Protein AF-T0SBR5-F1 (afdb_monomer_lite)

Structure (mmCIF, N/CA/C/O backbone):
data_AF-T0SBR5-F1
#
_entry.id   AF-T0SBR5-F1
#
loop_
_atom_site.group_PDB
_atom_site.id
_atom_site.type_symbol
_atom_site.label_atom_id
_atom_site.label_alt_id
_atom_site.label_comp_id
_atom_site.label_asym_id
_atom_site.label_entity_id
_atom_site.label_seq_id
_atom_site.pdbx_PDB_ins_code
_atom_site.Cartn_x
_atom_site.Cartn_y
_atom_site.Cartn_z
_atom_site.occupancy
_atom_site.B_iso_or_equiv
_atom_site.auth_seq_id
_atom_site.auth_comp_id
_atom_site.auth_asym_id
_atom_site.auth_atom_id
_atom_site.pdbx_PDB_model_num
ATOM 1 N N . MET A 1 1 ? -33.144 -32.180 -59.430 1.00 46.34 1 MET A N 1
ATOM 2 C CA . MET A 1 1 ? -32.555 -30.983 -58.787 1.00 46.34 1 MET A CA 1
ATOM 3 C C . MET A 1 1 ? -31.061 -30.953 -59.107 1.00 46.34 1 MET A C 1
ATOM 5 O O . MET A 1 1 ? -30.344 -31.822 -58.630 1.00 46.34 1 MET A O 1
ATOM 9 N N . ARG A 1 2 ? -30.595 -30.047 -59.981 1.00 45.50 2 ARG A N 1
ATOM 10 C CA . ARG A 1 2 ? -29.166 -29.909 -60.335 1.00 45.50 2 ARG A CA 1
ATOM 11 C C . ARG A 1 2 ? -28.488 -28.994 -59.314 1.00 45.50 2 ARG A C 1
ATOM 13 O O . ARG A 1 2 ? -28.862 -27.832 -59.207 1.00 45.50 2 ARG A O 1
ATOM 20 N N . ARG A 1 3 ? -27.523 -29.522 -58.558 1.00 55.12 3 ARG A N 1
ATOM 21 C CA . ARG A 1 3 ? -26.680 -28.734 -57.649 1.00 55.12 3 ARG A CA 1
ATOM 22 C C . ARG A 1 3 ? -25.538 -28.117 -58.454 1.00 55.12 3 ARG A C 1
ATOM 24 O O . ARG A 1 3 ? -24.715 -28.842 -59.002 1.00 55.12 3 ARG A O 1
ATOM 31 N N . VAL A 1 4 ? -25.528 -26.792 -58.543 1.00 57.16 4 VAL A N 1
ATOM 32 C CA . VAL A 1 4 ? -24.412 -26.010 -59.085 1.00 57.16 4 VAL A CA 1
ATOM 33 C C . VAL A 1 4 ? -23.384 -25.876 -57.964 1.00 57.16 4 VAL A C 1
ATOM 35 O O . VAL A 1 4 ? -23.674 -25.264 -56.938 1.00 57.16 4 VAL A O 1
ATOM 38 N N . LEU A 1 5 ? -22.211 -26.490 -58.124 1.00 60.94 5 LEU A N 1
ATOM 39 C CA . LEU A 1 5 ? -21.071 -26.250 -57.242 1.00 60.94 5 LEU A CA 1
ATOM 40 C C . LEU A 1 5 ? -20.383 -24.956 -57.687 1.00 60.94 5 LEU A C 1
ATOM 42 O O . LEU A 1 5 ? -19.744 -24.917 -58.736 1.00 60.94 5 LEU A O 1
ATOM 46 N N . LEU A 1 6 ? -20.542 -23.898 -56.892 1.00 59.50 6 LEU A N 1
ATOM 47 C CA . LEU A 1 6 ? -19.737 -22.685 -56.998 1.00 59.50 6 LEU A CA 1
ATOM 48 C C . LEU A 1 6 ? -18.362 -22.974 -56.377 1.00 59.50 6 LEU A C 1
ATOM 50 O O . LEU A 1 6 ? -18.239 -23.081 -55.157 1.00 59.50 6 LEU A O 1
ATOM 54 N N . SER A 1 7 ? -17.336 -23.123 -57.211 1.00 63.97 7 SER A N 1
ATOM 55 C CA . SER A 1 7 ? -15.949 -23.215 -56.750 1.00 63.97 7 SER A CA 1
ATOM 56 C C . SER A 1 7 ? -15.452 -21.828 -56.344 1.00 63.97 7 SER A C 1
ATOM 58 O O . SER A 1 7 ? -15.245 -20.962 -57.192 1.00 63.97 7 SER A O 1
ATOM 60 N N . LEU A 1 8 ? -15.264 -21.618 -55.042 1.00 65.62 8 LEU A N 1
ATOM 61 C CA . LEU A 1 8 ? -14.577 -20.448 -54.500 1.00 65.62 8 LEU A CA 1
ATOM 62 C C . LEU A 1 8 ? -13.077 -20.566 -54.791 1.00 65.62 8 LEU A C 1
ATOM 64 O O . LEU A 1 8 ? -12.394 -21.429 -54.243 1.00 65.62 8 LEU A O 1
ATOM 68 N N . VAL A 1 9 ? -12.565 -19.688 -55.652 1.00 71.00 9 VAL A N 1
ATOM 69 C CA . VAL A 1 9 ? -11.125 -19.517 -55.866 1.00 71.00 9 VAL A CA 1
ATOM 70 C C . VAL A 1 9 ? -10.612 -18.562 -54.792 1.00 71.00 9 VAL A C 1
ATOM 72 O O . VAL A 1 9 ? -10.872 -17.361 -54.843 1.00 71.00 9 VAL A O 1
ATOM 75 N N . VAL A 1 10 ? -9.909 -19.095 -53.794 1.00 68.00 10 VAL A N 1
ATOM 76 C CA . VAL A 1 10 ? -9.221 -18.282 -52.786 1.00 68.00 10 VAL A CA 1
ATOM 77 C C . VAL A 1 10 ? -7.923 -17.770 -53.404 1.00 68.00 10 VAL A C 1
ATOM 79 O O . VAL A 1 10 ? -6.969 -18.524 -53.579 1.00 68.00 10 VAL A O 1
ATOM 82 N N . VAL A 1 11 ? -7.894 -16.488 -53.768 1.00 70.94 11 VAL A N 1
ATOM 83 C CA . VAL A 1 11 ? -6.675 -15.812 -54.227 1.00 70.94 11 VAL A CA 1
ATOM 84 C C . VAL A 1 11 ? -5.886 -15.380 -52.993 1.00 70.94 11 VAL A C 1
ATOM 86 O O . VAL A 1 11 ? -6.260 -14.429 -52.309 1.00 70.94 11 VAL A O 1
ATOM 89 N N . ALA A 1 12 ? -4.807 -16.097 -52.680 1.00 72.25 12 ALA A N 1
ATOM 90 C CA . ALA A 1 12 ? -3.877 -15.696 -51.632 1.00 72.25 12 ALA A CA 1
ATOM 91 C C . ALA A 1 12 ? -3.059 -14.485 -52.112 1.00 72.25 12 ALA A C 1
ATOM 93 O O . ALA A 1 12 ? -2.206 -14.607 -52.990 1.00 72.25 12 ALA A O 1
ATOM 94 N N . VAL A 1 13 ? -3.334 -13.304 -51.555 1.00 73.56 13 VAL A N 1
ATOM 95 C CA . VAL A 1 13 ? -2.542 -12.095 -51.811 1.00 73.56 13 VAL A CA 1
ATOM 96 C C . VAL A 1 13 ? -1.284 -12.158 -50.942 1.00 73.56 13 VAL A C 1
ATOM 98 O O . VAL A 1 13 ? -1.351 -11.970 -49.729 1.00 73.56 13 VAL A O 1
ATOM 101 N N . HIS A 1 14 ? -0.133 -12.444 -51.552 1.00 79.94 14 HIS A N 1
ATOM 102 C CA . HIS A 1 14 ? 1.165 -12.402 -50.874 1.00 79.94 14 HIS A CA 1
ATOM 103 C C . HIS A 1 14 ? 1.644 -10.951 -50.726 1.00 79.94 14 HIS A C 1
ATOM 105 O O . HIS A 1 14 ? 2.332 -10.417 -51.593 1.00 79.94 14 HIS A O 1
ATOM 111 N N . GLY A 1 15 ? 1.264 -10.306 -49.622 1.00 84.75 15 GLY A N 1
ATOM 112 C CA . GLY A 1 15 ? 1.854 -9.040 -49.186 1.00 84.75 15 GLY A CA 1
ATOM 113 C C . GLY A 1 15 ? 3.150 -9.259 -48.399 1.00 84.75 15 GLY A C 1
ATOM 114 O O . GLY A 1 15 ? 3.310 -10.273 -47.718 1.00 84.75 15 GLY A O 1
ATOM 115 N N . CYS A 1 16 ? 4.072 -8.302 -48.477 1.00 91.38 16 CYS A N 1
ATOM 116 C CA . CYS A 1 16 ? 5.193 -8.214 -47.542 1.00 91.38 16 CYS A CA 1
ATOM 117 C C . CYS A 1 16 ? 4.736 -7.520 -46.254 1.00 91.38 16 CYS A C 1
ATOM 119 O O . CYS A 1 16 ? 3.844 -6.676 -46.302 1.00 91.38 16 CYS A O 1
ATOM 121 N N . TYR A 1 17 ? 5.374 -7.824 -45.123 1.00 88.69 17 TYR A N 1
ATOM 122 C CA . TYR A 1 17 ? 5.169 -7.055 -43.894 1.00 88.69 17 TYR A CA 1
ATOM 123 C C . TYR A 1 17 ? 5.562 -5.583 -44.094 1.00 88.69 17 TYR A C 1
ATOM 125 O O . TYR A 1 17 ? 6.559 -5.288 -44.762 1.00 88.69 17 TYR A O 1
ATOM 133 N N . GLU A 1 18 ? 4.780 -4.667 -43.523 1.00 87.00 18 GLU A N 1
ATOM 134 C CA . GLU A 1 18 ? 5.025 -3.221 -43.571 1.00 87.00 18 GLU A CA 1
ATOM 135 C C . GLU A 1 18 ? 6.129 -2.817 -42.583 1.00 87.00 18 GLU A C 1
ATOM 137 O O . GLU A 1 18 ? 5.902 -2.112 -41.604 1.00 87.00 18 GLU A O 1
ATOM 142 N N . ASP A 1 19 ? 7.348 -3.286 -42.844 1.00 86.19 19 ASP A N 1
ATOM 143 C CA . ASP A 1 19 ? 8.532 -2.884 -42.091 1.00 86.19 19 ASP A CA 1
ATOM 144 C C . ASP A 1 19 ? 9.193 -1.668 -42.759 1.00 86.19 19 ASP A C 1
ATOM 146 O O . ASP A 1 19 ? 9.299 -1.590 -43.990 1.00 86.19 19 ASP A O 1
ATOM 150 N N . LEU A 1 20 ? 9.696 -0.743 -41.937 1.00 90.19 20 LEU A N 1
ATOM 151 C CA . LEU A 1 20 ? 10.465 0.429 -42.359 1.00 90.19 20 LEU A CA 1
ATOM 152 C C . LEU A 1 20 ? 11.935 0.254 -41.973 1.00 90.19 20 LEU A C 1
ATOM 154 O O . LEU A 1 20 ? 12.249 -0.124 -40.844 1.00 90.19 20 LEU A O 1
ATOM 158 N N . ARG A 1 21 ? 12.844 0.587 -42.892 1.00 86.81 21 ARG A N 1
ATOM 159 C CA . ARG A 1 21 ? 14.276 0.742 -42.605 1.00 86.81 21 ARG A CA 1
ATOM 160 C C . ARG A 1 21 ? 14.671 2.195 -42.819 1.00 86.81 21 ARG A C 1
ATOM 162 O O . ARG A 1 21 ? 14.390 2.755 -43.875 1.00 86.81 21 ARG A O 1
ATOM 169 N N . ILE A 1 22 ? 15.329 2.781 -41.824 1.00 81.56 22 ILE A N 1
ATOM 170 C CA . ILE A 1 22 ? 15.880 4.135 -41.899 1.00 81.56 22 ILE A CA 1
ATOM 171 C C . ILE A 1 22 ? 17.304 4.039 -42.460 1.00 81.56 22 ILE A C 1
ATOM 173 O O . ILE A 1 22 ? 18.115 3.246 -41.982 1.00 81.56 22 ILE A O 1
ATOM 177 N N . CYS A 1 23 ? 17.585 4.813 -43.499 1.00 83.81 23 CYS A N 1
ATOM 178 C CA . CYS A 1 23 ? 18.884 4.937 -44.148 1.00 83.81 23 CYS A CA 1
ATOM 179 C C . CYS A 1 23 ? 19.779 5.957 -43.421 1.00 83.81 23 CYS A C 1
ATOM 181 O O . CYS A 1 23 ? 19.299 6.771 -42.633 1.00 83.81 23 CYS A O 1
ATOM 183 N N . LEU A 1 24 ? 21.087 5.951 -43.711 1.00 73.44 24 LEU A N 1
ATOM 184 C CA . LEU A 1 24 ? 22.057 6.888 -43.116 1.00 73.44 24 LEU A CA 1
ATOM 185 C C . LEU A 1 24 ? 21.749 8.366 -43.400 1.00 73.44 24 LEU A C 1
ATOM 187 O O . LEU A 1 24 ? 22.075 9.224 -42.588 1.00 73.44 24 LEU A O 1
ATOM 191 N N . ASP A 1 25 ? 21.110 8.663 -44.529 1.00 74.12 25 ASP A N 1
ATOM 192 C CA . ASP A 1 25 ? 20.665 10.011 -44.898 1.00 74.12 25 ASP A CA 1
ATOM 193 C C . ASP A 1 25 ? 19.326 10.410 -44.245 1.00 74.12 25 ASP A C 1
ATOM 195 O O . ASP A 1 25 ? 18.788 11.476 -44.536 1.00 74.12 25 ASP A O 1
ATOM 199 N N . GLY A 1 26 ? 18.767 9.554 -43.382 1.00 79.50 26 GLY A N 1
ATOM 200 C CA . GLY A 1 26 ? 17.468 9.746 -42.741 1.00 79.50 26 GLY A CA 1
ATOM 201 C C . GLY A 1 26 ? 16.265 9.390 -43.620 1.00 79.50 26 GLY A C 1
ATOM 202 O O . GLY A 1 26 ? 15.131 9.474 -43.149 1.00 79.50 26 GLY A O 1
ATOM 203 N N . SER A 1 27 ? 16.471 8.966 -44.873 1.00 87.44 27 SER A N 1
ATOM 204 C CA . SER A 1 27 ? 15.379 8.468 -45.716 1.00 87.44 27 SER A CA 1
ATOM 205 C C . SER A 1 27 ? 14.836 7.134 -45.190 1.00 87.44 27 SER A C 1
ATOM 207 O O . SER A 1 27 ? 15.509 6.421 -44.445 1.00 87.44 27 SER A O 1
ATOM 209 N N . THR A 1 28 ? 13.601 6.781 -45.554 1.00 90.62 28 THR A N 1
ATOM 210 C CA . THR A 1 28 ? 13.009 5.486 -45.191 1.00 90.62 28 THR A CA 1
ATOM 211 C C . THR A 1 28 ? 12.730 4.646 -46.429 1.00 90.62 28 THR A C 1
ATOM 213 O O . THR A 1 28 ? 12.290 5.157 -47.459 1.00 90.62 28 THR A O 1
ATOM 216 N N . VAL A 1 29 ? 13.001 3.345 -46.336 1.00 93.69 29 VAL A N 1
ATOM 217 C CA . VAL A 1 29 ? 12.727 2.364 -47.392 1.00 93.69 29 VAL A CA 1
ATOM 218 C C . VAL A 1 29 ? 11.842 1.241 -46.858 1.00 93.69 29 VAL A C 1
ATOM 220 O O . VAL A 1 29 ? 11.972 0.822 -45.707 1.00 93.69 29 VAL A O 1
ATOM 223 N N . THR A 1 30 ? 10.944 0.743 -47.706 1.00 95.06 30 THR A N 1
ATOM 224 C CA . THR A 1 30 ? 10.029 -0.370 -47.411 1.00 95.06 30 THR A CA 1
ATOM 225 C C . THR A 1 30 ? 10.434 -1.636 -48.167 1.00 95.06 30 THR A C 1
ATOM 227 O O . THR A 1 30 ? 11.310 -1.617 -49.045 1.00 95.06 30 THR A O 1
ATOM 230 N N . ARG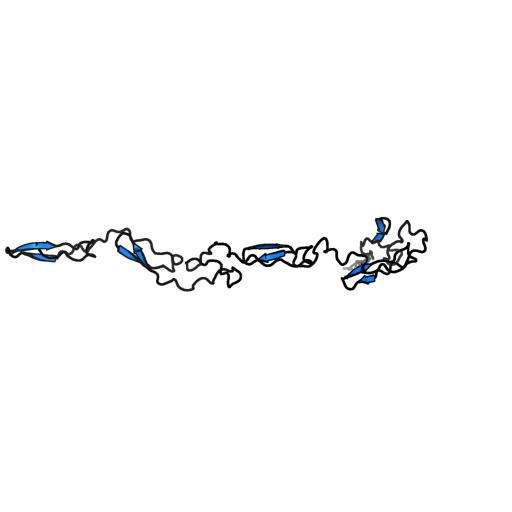 A 1 31 ? 9.814 -2.764 -47.807 1.00 92.88 31 ARG A N 1
ATOM 231 C CA . ARG A 1 31 ? 9.978 -4.037 -48.518 1.00 92.88 31 ARG A CA 1
ATOM 232 C C . ARG A 1 31 ? 9.357 -3.969 -49.910 1.00 92.88 31 ARG A C 1
ATOM 234 O O . ARG A 1 31 ? 8.255 -3.460 -50.090 1.00 92.88 31 ARG A O 1
ATOM 241 N N . ASP A 1 32 ? 10.054 -4.533 -50.888 1.00 91.12 32 ASP A N 1
ATOM 242 C CA . ASP A 1 32 ? 9.597 -4.593 -52.270 1.00 91.12 32 ASP A CA 1
ATOM 243 C C . ASP A 1 32 ? 9.114 -6.007 -52.621 1.00 91.12 32 ASP A C 1
ATOM 245 O O . ASP A 1 32 ? 9.889 -6.969 -52.569 1.00 91.12 32 ASP A O 1
ATOM 249 N N . MET A 1 33 ? 7.841 -6.136 -53.012 1.00 91.38 33 MET A N 1
ATOM 250 C CA . MET A 1 33 ? 7.259 -7.415 -53.447 1.00 91.38 33 MET A CA 1
ATOM 251 C C . MET A 1 33 ? 8.000 -8.005 -54.652 1.00 91.38 33 MET A C 1
ATOM 253 O O . MET A 1 33 ? 8.140 -9.220 -54.750 1.00 91.38 33 MET A O 1
ATOM 257 N N . SER A 1 34 ? 8.550 -7.163 -55.532 1.00 90.56 34 SER A N 1
ATOM 258 C CA . SER A 1 34 ? 9.323 -7.619 -56.694 1.00 90.56 34 SER A CA 1
ATOM 259 C C . SER A 1 34 ? 10.705 -8.172 -56.327 1.00 90.56 34 SER A C 1
ATOM 261 O O . SER A 1 34 ? 11.323 -8.867 -57.130 1.00 90.56 34 SER A O 1
ATOM 263 N N . ARG A 1 35 ? 11.193 -7.912 -55.103 1.00 89.69 35 ARG A N 1
ATOM 264 C CA . ARG A 1 35 ? 12.511 -8.349 -54.608 1.00 89.69 35 ARG A CA 1
ATOM 265 C C . ARG A 1 35 ? 12.393 -9.375 -53.483 1.00 89.69 35 ARG A C 1
ATOM 267 O O . ARG A 1 35 ? 13.192 -9.355 -52.545 1.00 89.69 35 ARG A O 1
ATOM 274 N N . ASN A 1 36 ? 11.382 -10.243 -53.554 1.00 91.94 36 ASN A N 1
ATOM 275 C CA . ASN A 1 36 ? 11.102 -11.262 -52.538 1.00 91.94 36 ASN A CA 1
ATOM 276 C C . ASN A 1 36 ? 11.024 -10.657 -51.120 1.00 91.94 36 ASN A C 1
ATOM 278 O O . ASN A 1 36 ? 11.669 -11.128 -50.185 1.00 91.94 36 ASN A O 1
ATOM 282 N N . CYS A 1 37 ? 10.311 -9.534 -50.990 1.00 92.44 37 CYS A N 1
ATOM 283 C CA . CYS A 1 37 ? 10.169 -8.781 -49.744 1.00 92.44 37 CYS A CA 1
ATOM 284 C C . CYS A 1 37 ? 11.479 -8.250 -49.134 1.00 92.44 37 CYS A C 1
ATOM 286 O O . CYS A 1 37 ? 11.539 -7.986 -47.931 1.00 92.44 37 CYS A O 1
ATOM 288 N N . SER A 1 38 ? 12.524 -8.044 -49.937 1.00 93.06 38 SER A N 1
ATOM 289 C CA . SER A 1 38 ? 13.742 -7.343 -49.509 1.00 93.06 38 SER A CA 1
ATOM 290 C C . SER A 1 38 ? 13.529 -5.825 -49.494 1.00 93.06 38 SER A C 1
ATOM 292 O O . SER A 1 38 ? 12.748 -5.301 -50.288 1.00 93.06 38 SER A O 1
ATOM 294 N N . PHE A 1 39 ? 14.238 -5.101 -48.623 1.00 92.62 39 PHE A N 1
ATOM 295 C CA . PHE A 1 39 ? 14.221 -3.633 -48.624 1.00 92.62 39 PHE A CA 1
ATOM 296 C C . PHE A 1 39 ? 14.786 -3.064 -49.930 1.00 92.62 39 PHE A C 1
ATOM 298 O O . PHE A 1 39 ? 15.755 -3.594 -50.483 1.00 92.62 39 PHE A O 1
ATOM 305 N N . ARG A 1 40 ? 14.206 -1.956 -50.405 1.00 90.62 40 ARG A N 1
ATOM 306 C CA . ARG A 1 40 ? 14.802 -1.172 -51.493 1.00 90.62 40 ARG A CA 1
ATOM 307 C C . ARG A 1 40 ? 16.163 -0.603 -51.062 1.00 90.62 40 ARG A C 1
ATOM 309 O O . ARG A 1 40 ? 16.344 -0.305 -49.882 1.00 90.62 40 ARG A O 1
ATOM 316 N N . PRO A 1 41 ? 17.123 -0.454 -51.991 1.00 85.94 41 PRO A N 1
ATOM 317 C CA . PRO A 1 41 ? 18.353 0.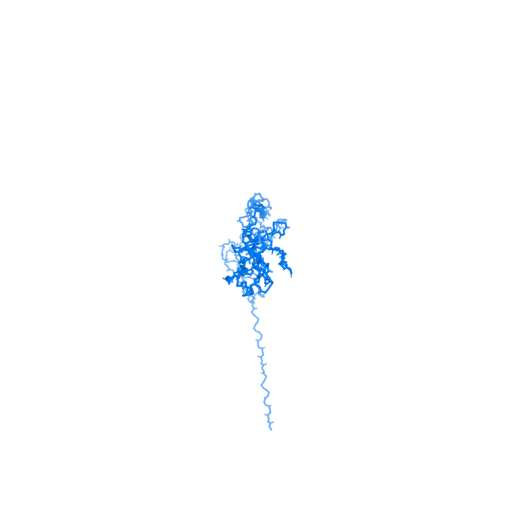275 -51.706 1.00 85.94 41 PRO A CA 1
ATOM 318 C C . PRO A 1 41 ? 18.036 1.729 -51.329 1.00 85.94 41 PRO A C 1
ATOM 320 O O . PRO A 1 41 ? 17.066 2.305 -51.824 1.00 85.94 41 PRO A O 1
ATOM 323 N N . CYS A 1 42 ? 18.855 2.312 -50.455 1.00 85.31 42 CYS A N 1
ATOM 324 C CA . CYS A 1 42 ? 18.724 3.711 -50.063 1.00 85.31 42 CYS A CA 1
ATOM 325 C C . CYS A 1 42 ? 18.992 4.635 -51.271 1.00 85.31 42 CYS A C 1
ATOM 327 O O . CYS A 1 42 ? 19.927 4.370 -52.030 1.00 85.31 42 CYS A O 1
ATOM 329 N N . PRO A 1 43 ? 18.210 5.713 -51.460 1.00 82.69 43 PRO A N 1
ATOM 330 C CA . PRO A 1 43 ? 18.259 6.571 -52.651 1.00 82.69 43 PRO A CA 1
ATOM 331 C C . PRO A 1 43 ? 19.613 7.260 -52.870 1.00 82.69 43 PRO A C 1
ATOM 333 O O . PRO A 1 43 ? 19.982 7.510 -54.011 1.00 82.69 43 PRO A O 1
ATOM 336 N N . ASN A 1 44 ? 20.373 7.503 -51.799 1.00 73.19 44 ASN A N 1
ATOM 337 C CA . ASN A 1 44 ? 21.716 8.084 -51.853 1.00 73.19 44 ASN A CA 1
ATOM 338 C C . ASN A 1 44 ? 22.824 7.067 -51.560 1.00 73.19 44 ASN A C 1
ATOM 340 O O . ASN A 1 44 ? 23.915 7.445 -51.137 1.00 73.19 44 ASN A O 1
ATOM 344 N N . ALA A 1 45 ? 22.584 5.780 -51.825 1.00 61.75 45 ALA A N 1
ATOM 345 C CA . ALA A 1 45 ? 23.660 4.801 -51.949 1.00 61.75 45 ALA A CA 1
ATOM 346 C C . ALA A 1 45 ? 24.451 5.037 -53.253 1.00 61.75 45 ALA A C 1
ATOM 348 O O . ALA A 1 45 ? 24.661 4.117 -54.039 1.00 61.75 45 ALA A O 1
ATOM 349 N N . SER A 1 46 ? 24.867 6.282 -53.514 1.00 55.91 46 SER A N 1
ATOM 350 C CA . SER A 1 46 ? 26.019 6.519 -54.373 1.00 55.91 46 SER A CA 1
ATOM 351 C C . SER A 1 46 ? 27.155 5.702 -53.785 1.00 55.91 46 SER A C 1
ATOM 353 O O . SER A 1 46 ? 27.341 5.709 -52.568 1.00 55.91 46 SER A O 1
ATOM 355 N N . GLU A 1 47 ? 27.861 4.983 -54.647 1.00 55.97 47 GLU A N 1
ATOM 356 C CA . GLU A 1 47 ? 29.005 4.121 -54.357 1.00 55.97 47 GLU A CA 1
ATOM 357 C C . GLU A 1 47 ? 30.188 4.911 -53.768 1.00 55.97 47 GLU A C 1
ATOM 359 O O . GLU A 1 47 ? 31.308 4.881 -54.268 1.00 55.97 47 GLU A O 1
ATOM 364 N N . VAL A 1 48 ? 29.990 5.609 -52.651 1.00 54.91 48 VAL A N 1
ATOM 365 C CA . VAL A 1 48 ? 31.033 5.635 -51.638 1.00 54.91 48 VAL A CA 1
ATOM 366 C C . VAL A 1 48 ? 31.306 4.156 -51.369 1.00 54.91 48 VAL A C 1
ATOM 368 O O . VAL A 1 48 ? 30.326 3.425 -51.194 1.00 54.91 48 VAL A O 1
ATOM 371 N N . PRO A 1 49 ? 32.563 3.678 -51.396 1.00 63.56 49 PRO A N 1
ATOM 372 C CA . PRO A 1 49 ? 32.945 2.351 -50.917 1.00 63.56 49 PRO A CA 1
ATOM 373 C C . PRO A 1 49 ? 32.537 2.231 -49.443 1.00 63.56 49 PRO A C 1
ATOM 375 O O . PRO A 1 49 ? 33.310 2.442 -48.514 1.00 63.56 49 PRO A O 1
ATOM 378 N N . GLY A 1 50 ? 31.242 2.040 -49.249 1.00 62.81 50 GLY A N 1
ATOM 379 C CA . GLY A 1 50 ? 30.523 2.159 -48.011 1.00 62.81 50 GLY A CA 1
ATOM 380 C C . GLY A 1 50 ? 30.658 0.824 -47.344 1.00 62.81 50 GLY A C 1
ATOM 381 O O . GLY A 1 50 ? 30.368 -0.221 -47.925 1.00 62.81 50 GLY A O 1
ATOM 382 N N . CYS A 1 51 ? 31.191 0.874 -46.143 1.00 79.25 51 CYS A N 1
ATOM 383 C CA . CYS A 1 51 ? 31.454 -0.276 -45.317 1.00 79.25 51 CYS A CA 1
ATOM 384 C C . CYS A 1 51 ? 30.255 -1.221 -45.288 1.00 79.25 51 CYS A C 1
ATOM 386 O O . CYS A 1 51 ? 29.110 -0.768 -45.291 1.00 79.25 51 CYS A O 1
ATOM 388 N N . ALA A 1 52 ? 30.517 -2.528 -45.236 1.00 80.50 52 ALA A N 1
ATOM 389 C CA . ALA A 1 52 ? 29.455 -3.497 -45.010 1.00 80.50 52 ALA A CA 1
ATOM 390 C C . ALA A 1 52 ? 28.612 -3.060 -43.798 1.00 80.50 52 ALA A C 1
ATOM 392 O O . ALA A 1 52 ? 29.161 -2.660 -42.770 1.00 80.50 52 ALA A O 1
ATOM 393 N N . ASP A 1 53 ? 27.287 -3.109 -43.936 1.00 76.75 53 ASP A N 1
ATOM 394 C CA . ASP A 1 53 ? 26.351 -2.814 -42.846 1.00 76.75 53 ASP A CA 1
ATOM 395 C C . ASP A 1 53 ? 26.222 -4.044 -41.927 1.00 76.75 53 ASP A C 1
ATOM 397 O O . ASP A 1 53 ? 25.159 -4.641 -41.770 1.00 76.75 53 ASP A O 1
ATOM 401 N N . ASP A 1 54 ? 27.360 -4.501 -41.396 1.00 81.50 54 ASP A N 1
ATOM 402 C CA . ASP A 1 54 ? 27.489 -5.621 -40.466 1.00 81.50 54 ASP A CA 1
ATOM 403 C C . ASP A 1 54 ? 27.675 -5.090 -39.038 1.00 81.50 54 ASP A C 1
ATOM 405 O O . ASP A 1 54 ? 28.750 -5.164 -38.429 1.00 81.50 54 ASP A O 1
ATOM 409 N N . GLY A 1 55 ? 26.582 -4.539 -38.502 1.00 85.25 55 GLY A N 1
ATOM 410 C CA . GLY A 1 55 ? 26.512 -4.054 -37.127 1.00 85.25 55 GLY A CA 1
ATOM 411 C C . GLY A 1 55 ? 27.089 -5.064 -36.129 1.00 85.25 55 GLY A C 1
ATOM 412 O O . GLY A 1 55 ? 26.772 -6.254 -36.145 1.00 85.25 55 GLY A O 1
ATOM 413 N N . TYR A 1 56 ? 27.957 -4.588 -35.243 1.00 86.00 56 TYR A N 1
ATOM 414 C CA . TYR A 1 56 ? 28.591 -5.400 -34.215 1.00 86.00 56 TYR A CA 1
ATOM 415 C C . TYR A 1 56 ? 27.932 -5.208 -32.875 1.00 86.00 56 TYR A C 1
ATOM 417 O O . TYR A 1 56 ? 27.925 -4.101 -32.348 1.00 86.00 56 TYR A O 1
ATOM 425 N N . LYS A 1 57 ? 27.450 -6.296 -32.285 1.00 84.62 57 LYS A N 1
ATOM 426 C CA . LYS A 1 57 ? 26.916 -6.259 -30.931 1.00 84.62 57 LYS A CA 1
ATOM 427 C C . LYS A 1 57 ? 28.057 -6.304 -29.913 1.00 84.62 57 LYS A C 1
ATOM 429 O O . LYS A 1 57 ? 28.731 -7.321 -29.767 1.00 84.62 57 LYS A O 1
ATOM 434 N N . CYS A 1 58 ? 28.255 -5.199 -29.212 1.00 83.12 58 CYS A N 1
ATOM 435 C CA . CYS A 1 58 ? 29.176 -5.075 -28.093 1.00 83.12 58 CYS A CA 1
ATOM 436 C C . CYS A 1 58 ? 28.704 -5.908 -26.880 1.00 83.12 58 CYS A C 1
ATOM 438 O O . CYS A 1 58 ? 27.515 -6.228 -26.781 1.00 83.12 58 CYS A O 1
ATOM 440 N N . PRO A 1 59 ? 29.594 -6.237 -25.918 1.00 80.81 59 PRO A N 1
ATOM 441 C CA . PRO A 1 59 ? 29.228 -6.996 -24.714 1.00 80.81 59 PRO A CA 1
ATOM 442 C C . PRO A 1 59 ? 28.127 -6.347 -23.857 1.00 80.81 59 PRO A C 1
ATOM 444 O O . PRO A 1 59 ? 27.366 -7.056 -23.209 1.00 80.81 59 PRO A O 1
ATOM 447 N N . ASN A 1 60 ? 28.004 -5.015 -23.894 1.00 66.69 60 ASN A N 1
ATOM 448 C CA . ASN A 1 60 ? 26.935 -4.245 -23.240 1.00 66.69 60 ASN A CA 1
ATOM 449 C C . ASN A 1 60 ? 25.599 -4.250 -24.019 1.00 66.69 60 ASN A C 1
ATOM 451 O O . ASN A 1 60 ? 24.642 -3.605 -23.606 1.00 66.69 60 ASN A O 1
ATOM 455 N N . GLY A 1 61 ? 25.528 -4.937 -25.162 1.00 75.81 61 GLY A N 1
ATOM 456 C CA . GLY A 1 61 ? 24.335 -5.034 -26.002 1.00 75.81 61 GLY A CA 1
ATOM 457 C C . GLY A 1 61 ? 24.175 -3.932 -27.053 1.00 75.81 61 GLY A C 1
ATOM 458 O O . GLY A 1 61 ? 23.318 -4.083 -27.925 1.00 75.81 61 GLY A O 1
ATOM 459 N N . VAL A 1 62 ? 24.999 -2.879 -27.026 1.00 79.44 62 VAL A N 1
ATOM 460 C CA . VAL A 1 62 ? 24.990 -1.801 -28.031 1.00 79.44 62 VAL A CA 1
ATOM 461 C C . VAL A 1 62 ? 25.476 -2.341 -29.377 1.00 79.44 62 VAL A C 1
ATOM 463 O O . VAL A 1 62 ? 26.434 -3.109 -29.427 1.00 79.44 62 VAL A O 1
ATOM 466 N N . VAL A 1 63 ? 24.825 -1.954 -30.478 1.00 82.50 63 VAL A N 1
ATOM 467 C CA . VAL A 1 63 ? 25.249 -2.322 -31.837 1.00 82.50 63 VAL A CA 1
ATOM 468 C C . VAL A 1 63 ? 26.010 -1.154 -32.456 1.00 82.50 63 VAL A C 1
ATOM 470 O O . VAL A 1 63 ? 25.458 -0.066 -32.589 1.00 82.50 63 VAL A O 1
ATOM 473 N N . VAL A 1 64 ? 27.268 -1.372 -32.835 1.00 85.50 64 VAL A N 1
ATOM 474 C CA . VAL A 1 64 ? 28.132 -0.353 -33.452 1.00 85.50 64 VAL A CA 1
ATOM 475 C C . VAL A 1 64 ? 28.384 -0.662 -34.928 1.00 85.50 64 VAL A C 1
ATOM 477 O O . VAL A 1 64 ? 28.548 -1.821 -35.312 1.00 85.50 64 VAL A O 1
ATOM 480 N N . GLY A 1 65 ? 28.402 0.379 -35.761 1.00 87.44 65 GLY A N 1
ATOM 481 C CA . GLY A 1 65 ? 28.714 0.287 -37.190 1.00 87.44 65 GLY A CA 1
ATOM 482 C C . GLY A 1 65 ? 30.214 0.384 -37.490 1.00 87.44 65 GLY A C 1
ATOM 483 O O . GLY A 1 65 ? 31.063 0.397 -36.595 1.00 87.44 65 GLY A O 1
ATOM 484 N N . ARG A 1 66 ? 30.553 0.467 -38.775 1.00 86.62 66 ARG A N 1
ATOM 485 C CA . ARG A 1 66 ? 31.906 0.787 -39.253 1.00 86.62 66 ARG A CA 1
ATOM 486 C C . ARG A 1 66 ? 32.009 2.278 -39.553 1.00 86.62 66 ARG A C 1
ATOM 488 O O . ARG A 1 66 ? 31.032 2.868 -39.997 1.00 86.62 66 ARG A O 1
ATOM 495 N N . ASP A 1 67 ? 33.180 2.865 -39.328 1.00 80.25 67 ASP A N 1
ATOM 496 C CA . ASP A 1 67 ? 33.446 4.270 -39.647 1.00 80.25 67 ASP A CA 1
ATOM 497 C C . ASP A 1 67 ? 33.896 4.414 -41.117 1.00 80.25 67 ASP A C 1
ATOM 499 O O . ASP A 1 67 ? 34.983 3.933 -41.468 1.00 80.25 67 ASP A O 1
ATOM 503 N N . PRO A 1 68 ? 33.104 5.075 -41.988 1.00 79.25 68 PRO A N 1
ATOM 504 C CA . PRO A 1 68 ? 33.477 5.305 -43.384 1.00 79.25 68 PRO A CA 1
ATOM 505 C C . PRO A 1 68 ? 34.736 6.165 -43.542 1.00 79.25 68 PRO A C 1
ATOM 507 O O . PRO A 1 68 ? 35.452 6.026 -44.530 1.00 79.25 68 PRO A O 1
ATOM 510 N N . SER A 1 69 ? 35.037 7.021 -42.563 1.00 80.31 69 SER A N 1
ATOM 511 C CA . SER A 1 69 ? 36.197 7.921 -42.585 1.00 80.31 69 SER A CA 1
ATOM 512 C C . SER A 1 69 ? 37.492 7.214 -42.183 1.00 80.31 69 SER A C 1
ATOM 514 O O . SER A 1 69 ? 38.581 7.706 -42.468 1.00 80.31 69 SER A O 1
ATOM 516 N N . ASN A 1 70 ? 37.385 6.046 -41.540 1.00 77.88 70 ASN A N 1
ATOM 517 C CA . ASN A 1 70 ? 38.515 5.270 -41.036 1.00 77.88 70 ASN A CA 1
ATOM 518 C C . ASN A 1 70 ? 38.601 3.892 -41.708 1.00 77.88 70 ASN A C 1
ATOM 520 O O . ASN A 1 70 ? 38.691 2.856 -41.044 1.00 77.88 70 ASN A O 1
ATOM 524 N N . ASN A 1 71 ? 38.521 3.883 -43.043 1.00 82.19 71 ASN A N 1
ATOM 525 C CA . ASN A 1 71 ? 38.657 2.693 -43.888 1.00 82.19 71 ASN A CA 1
ATOM 526 C C . ASN A 1 71 ? 37.791 1.508 -43.421 1.00 82.19 71 ASN A C 1
ATOM 528 O O . ASN A 1 71 ? 38.241 0.362 -43.366 1.00 82.19 71 ASN A O 1
ATOM 532 N N . CYS A 1 72 ? 36.554 1.791 -43.008 1.00 84.88 72 CYS A N 1
ATOM 533 C CA . CYS A 1 72 ? 35.611 0.777 -42.551 1.00 84.88 72 CYS A CA 1
ATOM 534 C C . CYS A 1 72 ? 36.062 -0.036 -41.338 1.00 84.88 72 CYS A C 1
ATOM 536 O O . CYS A 1 72 ? 35.606 -1.170 -41.122 1.00 84.88 72 CYS A O 1
ATOM 538 N N . THR A 1 73 ? 36.924 0.560 -40.517 1.00 88.06 73 THR A N 1
ATOM 539 C CA . THR A 1 73 ? 37.259 0.028 -39.204 1.00 88.06 73 THR A CA 1
ATOM 540 C C . THR A 1 73 ? 36.001 0.041 -38.342 1.00 88.06 73 THR A C 1
ATOM 542 O O . THR A 1 73 ? 35.247 1.016 -38.311 1.00 88.06 73 THR A O 1
ATOM 545 N N . ARG A 1 74 ? 35.747 -1.076 -37.660 1.00 86.44 74 ARG A N 1
ATOM 546 C CA . ARG A 1 74 ? 34.640 -1.195 -36.712 1.00 86.44 74 ARG A CA 1
ATOM 547 C C . ARG A 1 74 ? 34.814 -0.143 -35.618 1.00 86.44 74 ARG A C 1
ATOM 549 O O . ARG A 1 74 ? 35.889 -0.067 -35.019 1.00 86.44 74 ARG A O 1
ATOM 556 N N . LEU A 1 75 ? 33.769 0.647 -35.363 1.00 84.12 75 LEU A N 1
ATOM 557 C CA . LEU A 1 75 ? 33.765 1.563 -34.229 1.00 84.12 75 LEU A CA 1
ATOM 558 C C . LEU A 1 75 ? 34.011 0.742 -32.967 1.00 84.12 75 LEU A C 1
ATOM 560 O O . LEU A 1 75 ? 33.426 -0.326 -32.770 1.00 84.12 75 LEU A O 1
ATOM 564 N N . ARG A 1 76 ? 34.943 1.199 -32.141 1.00 86.00 76 ARG A N 1
ATOM 565 C CA . ARG A 1 76 ? 35.239 0.501 -30.901 1.00 86.00 76 ARG A CA 1
ATOM 566 C C . ARG A 1 76 ? 34.040 0.622 -29.956 1.00 86.00 76 ARG A C 1
ATOM 568 O O . ARG A 1 76 ? 33.374 1.653 -29.909 1.00 86.00 76 ARG A O 1
ATOM 575 N N . CYS A 1 77 ? 33.800 -0.424 -29.170 1.00 78.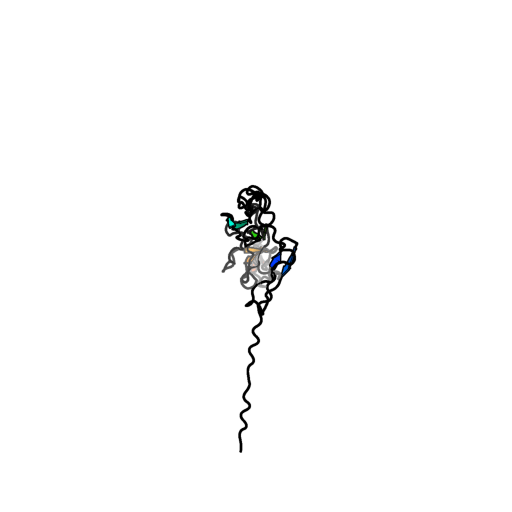75 77 CYS A N 1
ATOM 576 C CA . CYS A 1 77 ? 32.734 -0.441 -28.163 1.00 78.75 77 CYS A CA 1
ATOM 577 C C . CYS A 1 77 ? 32.962 0.544 -27.002 1.00 78.75 77 CYS A C 1
ATOM 579 O O . CYS A 1 77 ? 32.067 0.728 -26.186 1.00 78.75 77 CYS A O 1
ATOM 581 N N . ASP A 1 78 ? 34.151 1.146 -26.915 1.00 73.38 78 ASP A N 1
ATOM 582 C CA . ASP A 1 78 ? 34.531 2.167 -25.932 1.00 73.38 78 ASP A CA 1
ATOM 583 C C . ASP A 1 78 ? 34.183 3.601 -26.399 1.00 73.38 78 ASP A C 1
ATOM 585 O O . ASP A 1 78 ? 34.086 4.505 -25.574 1.00 73.38 78 ASP A O 1
ATOM 589 N N . GLY A 1 79 ? 33.944 3.808 -27.704 1.00 58.19 79 GLY A N 1
ATOM 590 C CA . GLY A 1 79 ? 33.622 5.111 -28.303 1.00 58.19 79 GLY A CA 1
ATOM 591 C C . GLY A 1 79 ? 32.160 5.534 -28.142 1.00 58.19 79 GLY A C 1
ATOM 592 O O . GLY A 1 79 ? 31.828 6.707 -28.298 1.00 58.19 79 GLY A O 1
ATOM 593 N N . THR A 1 80 ? 31.280 4.600 -27.785 1.00 51.34 80 THR A N 1
ATOM 594 C CA . THR A 1 80 ? 30.033 4.940 -27.102 1.00 51.34 80 THR A CA 1
ATOM 595 C C . THR A 1 80 ? 30.397 5.037 -25.642 1.00 51.34 80 THR A C 1
ATOM 597 O O . THR A 1 80 ? 30.608 3.990 -25.045 1.00 51.34 80 THR A O 1
ATOM 600 N N . SER A 1 81 ? 30.548 6.252 -25.121 1.00 53.09 81 SER A N 1
ATOM 601 C CA . SER A 1 81 ? 30.867 6.591 -23.734 1.00 53.09 81 SER A CA 1
ATOM 602 C C . SER A 1 81 ? 30.370 5.527 -22.747 1.00 53.09 81 SER A C 1
ATOM 604 O O . SER A 1 81 ? 29.266 5.625 -22.220 1.00 53.09 81 SER A O 1
ATOM 606 N N . ALA A 1 82 ? 31.161 4.477 -22.525 1.00 52.41 82 ALA A N 1
ATOM 607 C CA . ALA A 1 82 ? 30.753 3.350 -21.690 1.00 52.41 82 ALA A CA 1
ATOM 608 C C . ALA A 1 82 ? 30.717 3.768 -20.210 1.00 52.41 82 ALA A C 1
ATOM 610 O O . ALA A 1 82 ? 30.105 3.092 -19.391 1.00 52.41 82 ALA A O 1
ATOM 611 N N . ASP A 1 83 ? 31.310 4.929 -19.917 1.00 55.88 83 ASP A N 1
ATOM 612 C CA . ASP A 1 83 ? 31.259 5.632 -18.641 1.00 55.88 83 ASP A CA 1
ATOM 613 C C . ASP A 1 83 ? 30.117 6.652 -18.551 1.00 55.88 83 ASP A C 1
ATOM 615 O O . ASP A 1 83 ? 29.892 7.227 -17.488 1.00 55.88 83 ASP A O 1
ATOM 619 N N . SER A 1 84 ? 29.401 6.933 -19.649 1.00 58.94 84 SER A N 1
ATOM 620 C CA . SER A 1 84 ? 28.212 7.775 -19.553 1.00 58.94 84 SER A CA 1
ATOM 621 C C . SER A 1 84 ? 27.033 6.911 -19.127 1.00 58.94 84 SER A C 1
ATOM 623 O O . SER A 1 84 ? 26.673 5.984 -19.858 1.00 58.94 84 SER A O 1
ATOM 625 N N . PRO A 1 85 ? 26.418 7.205 -17.971 1.00 66.44 85 PRO A N 1
ATOM 626 C CA . PRO A 1 85 ? 25.210 6.517 -17.562 1.00 66.44 85 PRO A CA 1
ATOM 627 C C . PRO A 1 85 ? 24.168 6.566 -18.690 1.00 66.44 85 PRO A C 1
ATOM 629 O O . PRO A 1 85 ? 24.045 7.597 -19.366 1.00 66.44 85 PRO A O 1
ATOM 632 N N . PRO A 1 86 ? 23.428 5.470 -18.932 1.00 70.62 86 PRO A N 1
ATOM 633 C CA . PRO A 1 86 ? 22.416 5.436 -19.982 1.00 70.62 86 PRO A CA 1
ATOM 634 C C . PRO A 1 86 ? 21.412 6.569 -19.757 1.00 70.62 86 PRO A C 1
ATOM 636 O O . PRO A 1 86 ? 20.892 6.713 -18.660 1.00 70.62 86 PRO A O 1
ATOM 639 N N . SER A 1 87 ? 21.105 7.368 -20.784 1.00 78.19 87 SER A N 1
ATOM 640 C CA . SER A 1 87 ? 20.200 8.525 -20.651 1.00 78.19 87 SER A CA 1
ATOM 641 C C . SER A 1 87 ? 18.774 8.144 -20.237 1.00 78.19 87 SER A C 1
ATOM 643 O O . SER A 1 87 ? 18.039 8.970 -19.699 1.00 78.19 87 SER A O 1
ATOM 645 N N . THR A 1 88 ? 18.380 6.891 -20.476 1.00 83.75 88 THR A N 1
ATOM 646 C CA . THR A 1 88 ? 17.107 6.317 -20.041 1.00 83.75 88 THR A CA 1
ATOM 647 C C . THR A 1 88 ? 17.296 4.860 -19.631 1.00 83.75 88 THR A C 1
ATOM 649 O O . THR A 1 88 ? 18.064 4.119 -20.244 1.00 83.75 88 THR A O 1
ATOM 652 N N . CYS A 1 89 ? 16.572 4.436 -18.597 1.00 89.38 89 CYS A N 1
ATOM 653 C CA . CYS A 1 89 ? 16.549 3.049 -18.152 1.00 89.38 89 CYS A CA 1
ATOM 654 C C . CYS A 1 89 ? 15.405 2.313 -18.849 1.00 89.38 89 CYS A C 1
ATOM 656 O O . CYS A 1 89 ? 14.238 2.551 -18.543 1.00 89.38 89 CYS A O 1
ATOM 658 N N . THR A 1 90 ? 15.734 1.437 -19.795 1.00 89.31 90 THR A N 1
ATOM 659 C CA . THR A 1 90 ? 14.749 0.677 -20.587 1.00 89.31 90 THR A CA 1
ATOM 660 C C . THR A 1 90 ? 14.400 -0.682 -19.979 1.00 89.31 90 THR A C 1
ATOM 662 O O . THR A 1 90 ? 13.473 -1.348 -20.440 1.00 89.31 90 THR A O 1
ATOM 665 N N . GLU A 1 91 ? 15.115 -1.104 -18.935 1.00 84.94 91 GLU A N 1
ATOM 666 C CA . GLU A 1 91 ? 14.855 -2.367 -18.248 1.00 84.94 91 GLU A CA 1
ATOM 667 C C . GLU A 1 91 ? 13.535 -2.340 -17.468 1.00 84.94 91 GLU A C 1
ATOM 669 O O . GLU A 1 91 ? 13.239 -1.396 -16.732 1.00 84.94 91 GLU A O 1
ATOM 674 N N . MET A 1 92 ? 12.771 -3.431 -17.564 1.00 86.75 92 MET A N 1
ATOM 675 C CA . MET A 1 92 ? 11.580 -3.644 -16.744 1.00 86.75 92 MET A CA 1
ATOM 676 C C . MET A 1 92 ? 11.918 -4.413 -15.450 1.00 86.75 92 MET A C 1
ATOM 678 O O . MET A 1 92 ? 12.761 -5.309 -15.484 1.00 86.75 92 MET A O 1
ATOM 682 N N . PRO A 1 93 ? 11.268 -4.101 -14.310 1.00 90.44 93 PRO A N 1
ATOM 683 C CA . PRO A 1 93 ? 10.277 -3.038 -14.140 1.00 90.44 93 PRO A CA 1
ATOM 684 C C . PRO A 1 93 ? 10.923 -1.640 -14.124 1.00 90.44 93 PRO A C 1
ATOM 686 O 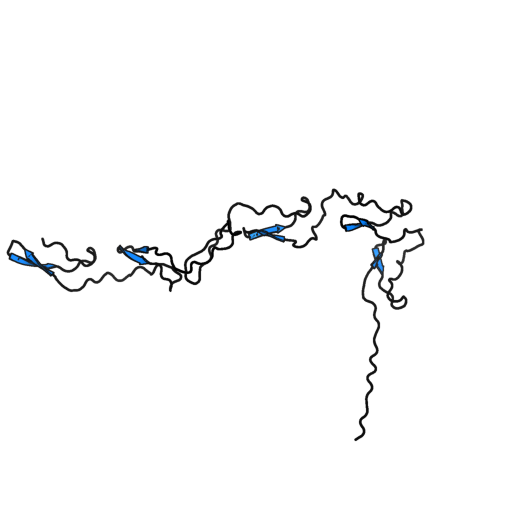O . PRO A 1 93 ? 12.032 -1.460 -13.616 1.00 90.44 93 PRO A O 1
ATOM 689 N N . ALA A 1 94 ? 10.208 -0.647 -14.667 1.00 90.56 94 ALA A N 1
ATOM 690 C CA . ALA A 1 94 ? 10.643 0.757 -14.686 1.00 90.56 94 ALA A CA 1
ATOM 691 C C . ALA A 1 94 ? 10.453 1.460 -13.326 1.00 90.56 94 ALA A C 1
ATOM 693 O O . ALA A 1 94 ? 11.061 2.498 -13.061 1.00 90.56 94 ALA A O 1
ATOM 694 N N . GLN A 1 95 ? 9.595 0.894 -12.472 1.00 93.81 95 GLN A N 1
ATOM 695 C CA . GLN A 1 95 ? 9.225 1.432 -11.169 1.00 93.81 95 GLN A CA 1
ATOM 696 C C . GLN A 1 95 ? 9.265 0.331 -10.105 1.00 93.81 95 GLN A C 1
ATOM 698 O O . GLN A 1 95 ? 8.889 -0.811 -10.370 1.00 93.81 95 GLN A O 1
ATOM 703 N N . LEU A 1 96 ? 9.692 0.696 -8.900 1.00 92.94 96 LEU A N 1
ATOM 704 C CA . LEU A 1 96 ? 9.646 -0.122 -7.695 1.00 92.94 96 LEU A CA 1
ATOM 705 C C . LEU A 1 96 ? 8.741 0.578 -6.683 1.00 92.94 96 LEU A C 1
ATOM 707 O O . LEU A 1 96 ? 9.026 1.699 -6.275 1.00 92.94 96 LEU A O 1
ATOM 711 N N . VAL A 1 97 ? 7.660 -0.079 -6.267 1.00 89.25 97 VAL A N 1
ATOM 712 C CA . VAL A 1 97 ? 6.797 0.433 -5.196 1.00 89.25 97 VAL A CA 1
ATOM 713 C C . VAL A 1 97 ? 7.347 -0.058 -3.862 1.00 89.25 97 VAL A C 1
ATOM 715 O O . VAL A 1 97 ? 7.403 -1.261 -3.607 1.00 89.25 97 VAL A O 1
ATOM 718 N N . CYS A 1 98 ? 7.788 0.872 -3.027 1.00 85.25 98 CYS A N 1
ATOM 719 C CA . CYS A 1 98 ? 8.307 0.595 -1.700 1.00 85.25 98 CYS A CA 1
ATOM 720 C C . CYS A 1 98 ? 7.195 0.196 -0.720 1.00 85.25 98 CYS A C 1
ATOM 722 O O . CYS A 1 98 ? 6.040 0.586 -0.896 1.00 85.25 98 CYS A O 1
ATOM 724 N N . PRO A 1 99 ? 7.553 -0.491 0.382 1.00 78.25 99 PRO A N 1
ATOM 725 C CA . PRO A 1 99 ? 6.677 -0.719 1.533 1.00 78.25 99 PRO A CA 1
ATOM 726 C C . PRO A 1 99 ? 5.908 0.526 1.996 1.00 78.25 99 PRO A C 1
ATOM 728 O O . PRO A 1 99 ? 4.708 0.478 2.258 1.00 78.25 99 PRO A O 1
ATOM 731 N N . THR A 1 100 ? 6.596 1.663 2.066 1.00 74.44 100 THR A N 1
ATOM 732 C CA . THR A 1 100 ? 6.032 2.954 2.477 1.00 74.44 100 THR A CA 1
ATOM 733 C C . THR A 1 100 ? 4.951 3.477 1.526 1.00 74.44 100 THR A C 1
ATOM 735 O O . THR A 1 100 ? 4.216 4.387 1.894 1.00 74.44 100 THR A O 1
ATOM 738 N N . GLY A 1 101 ? 4.825 2.897 0.328 1.00 79.62 101 GLY A N 1
ATOM 739 C CA . GLY A 1 101 ? 3.987 3.380 -0.768 1.00 79.62 101 GLY A CA 1
ATOM 740 C C . GLY A 1 101 ? 4.737 4.279 -1.753 1.00 79.62 101 GLY A C 1
ATOM 741 O O . GLY A 1 101 ? 4.201 4.583 -2.817 1.00 79.62 101 GLY A O 1
ATOM 742 N N . ASP A 1 102 ? 5.976 4.673 -1.442 1.00 83.19 102 ASP A N 1
ATOM 743 C CA . ASP A 1 102 ? 6.796 5.479 -2.346 1.00 83.19 102 ASP A CA 1
ATOM 744 C C . ASP A 1 102 ? 7.080 4.725 -3.644 1.00 83.19 102 ASP A C 1
ATOM 746 O O . ASP A 1 102 ? 7.447 3.551 -3.633 1.00 83.19 102 ASP A O 1
ATOM 750 N N . VAL A 1 103 ? 6.965 5.415 -4.775 1.00 91.75 103 VAL A N 1
ATOM 751 C CA . VAL A 1 103 ? 7.318 4.857 -6.080 1.00 91.75 103 VAL A CA 1
ATOM 752 C C . VAL A 1 103 ? 8.716 5.334 -6.447 1.00 91.75 103 VAL A C 1
ATOM 754 O O . VAL A 1 103 ? 8.957 6.526 -6.629 1.00 91.75 103 VAL A O 1
ATOM 757 N N . LEU A 1 104 ? 9.655 4.399 -6.543 1.00 93.25 104 LEU A N 1
ATOM 758 C CA . LEU A 1 104 ? 11.022 4.653 -6.972 1.00 93.25 104 LEU A CA 1
ATOM 759 C C . LEU A 1 104 ? 11.158 4.376 -8.465 1.00 93.25 104 LEU A C 1
ATOM 761 O O . LEU A 1 104 ? 10.766 3.316 -8.947 1.00 93.25 104 LEU A O 1
ATOM 765 N N . THR A 1 105 ? 11.764 5.304 -9.193 1.00 95.31 105 THR A N 1
ATOM 766 C CA . THR A 1 105 ? 12.243 5.080 -10.560 1.00 95.31 105 THR A CA 1
ATOM 767 C C . THR A 1 105 ? 13.717 4.691 -10.530 1.00 95.31 105 THR A C 1
ATOM 769 O O . THR A 1 105 ? 14.443 5.052 -9.601 1.00 95.31 105 THR A O 1
ATOM 772 N N . ARG A 1 106 ? 14.166 3.956 -11.549 1.00 92.56 106 ARG A N 1
ATOM 773 C CA . ARG A 1 106 ? 15.592 3.663 -11.745 1.00 92.56 106 ARG A CA 1
ATOM 774 C C . ARG A 1 106 ? 16.365 4.963 -11.950 1.00 92.56 106 ARG A C 1
ATOM 776 O O . ARG A 1 106 ? 15.870 5.855 -12.636 1.00 92.56 106 ARG A O 1
ATOM 783 N N . ASP A 1 107 ? 17.552 5.056 -11.365 1.00 92.19 107 ASP A N 1
ATOM 784 C CA . ASP A 1 107 ? 18.424 6.220 -11.513 1.00 92.19 107 ASP A CA 1
ATOM 785 C C . ASP A 1 107 ? 19.452 5.966 -12.630 1.00 92.19 107 ASP A C 1
ATOM 787 O O . ASP A 1 107 ? 20.331 5.114 -12.456 1.00 92.19 107 ASP A O 1
ATOM 791 N N . PRO A 1 108 ? 19.367 6.684 -13.769 1.00 88.81 108 PRO A N 1
ATOM 792 C CA . PRO A 1 108 ? 20.379 6.666 -14.819 1.00 88.81 108 PRO A CA 1
ATOM 793 C C . PRO A 1 108 ? 21.804 6.778 -14.283 1.00 88.81 108 PRO A C 1
ATOM 795 O O . PRO A 1 108 ? 22.654 5.965 -14.637 1.00 88.81 108 PRO A O 1
ATOM 798 N N . ALA A 1 109 ? 22.049 7.728 -13.374 1.00 87.56 109 ALA A N 1
ATOM 799 C CA . ALA A 1 109 ? 23.373 8.023 -12.838 1.00 87.56 109 ALA A CA 1
ATOM 800 C C . ALA A 1 109 ? 23.911 6.902 -11.937 1.00 87.56 109 ALA A C 1
ATOM 802 O O . ALA A 1 109 ? 25.123 6.762 -11.787 1.00 87.56 109 ALA A O 1
ATOM 803 N N . ALA A 1 110 ? 23.027 6.071 -11.382 1.00 88.12 110 ALA A N 1
ATOM 804 C CA . ALA A 1 110 ? 23.376 4.908 -10.575 1.00 88.12 110 ALA A CA 1
ATOM 805 C C . ALA A 1 110 ? 23.258 3.598 -11.374 1.00 88.12 110 ALA A C 1
ATOM 807 O O . ALA A 1 110 ? 22.815 2.580 -10.836 1.00 88.12 110 ALA A O 1
ATOM 808 N N . ASN A 1 111 ? 23.619 3.614 -12.663 1.00 88.12 111 ASN A N 1
ATOM 809 C CA . ASN A 1 111 ? 23.554 2.451 -13.558 1.00 88.12 111 ASN A CA 1
ATOM 810 C C . ASN A 1 111 ? 22.169 1.788 -13.581 1.00 88.12 111 ASN A C 1
ATOM 812 O O . ASN A 1 111 ? 22.044 0.565 -13.540 1.00 88.12 111 ASN A O 1
ATOM 816 N N . CYS A 1 112 ? 21.113 2.601 -13.603 1.00 91.38 112 CYS A N 1
ATOM 817 C CA . CYS A 1 112 ? 19.729 2.141 -13.611 1.00 91.38 112 CYS A CA 1
ATOM 818 C C . CYS A 1 112 ? 19.334 1.256 -12.421 1.00 91.38 112 CYS A C 1
ATOM 820 O O . CYS A 1 112 ? 18.393 0.465 -12.528 1.00 91.38 112 CYS A O 1
ATOM 822 N N . THR A 1 113 ? 20.004 1.395 -11.278 1.00 93.81 113 THR A N 1
ATOM 823 C CA . THR A 1 113 ? 19.588 0.744 -10.033 1.00 93.81 113 THR A CA 1
ATOM 824 C C . THR A 1 113 ? 18.499 1.555 -9.324 1.00 93.81 113 THR A C 1
ATOM 826 O O . THR A 1 113 ? 18.349 2.762 -9.534 1.00 93.81 113 THR A O 1
ATOM 829 N N . PHE A 1 114 ? 17.688 0.886 -8.500 1.00 94.44 114 PHE A N 1
ATOM 830 C CA . PHE A 1 114 ? 16.785 1.574 -7.578 1.00 94.44 114 PHE A CA 1
ATOM 831 C C . PHE A 1 114 ? 17.567 2.004 -6.337 1.00 94.44 114 PHE A C 1
ATOM 833 O O . PHE A 1 114 ? 18.331 1.216 -5.778 1.00 94.44 114 PHE A O 1
ATOM 840 N N . ARG A 1 115 ? 17.327 3.226 -5.854 1.00 93.25 115 ARG A N 1
ATOM 841 C CA . ARG A 1 115 ? 17.770 3.621 -4.511 1.00 93.25 115 ARG A CA 1
ATOM 842 C C . ARG A 1 115 ? 17.097 2.748 -3.443 1.00 93.25 115 ARG A C 1
ATOM 844 O O . ARG A 1 115 ? 16.039 2.168 -3.684 1.00 93.25 115 ARG A O 1
ATOM 851 N N . ALA A 1 116 ? 17.682 2.682 -2.248 1.00 88.75 116 ALA A N 1
ATOM 852 C CA . ALA A 1 116 ? 17.048 1.998 -1.124 1.00 88.75 116 ALA A CA 1
ATOM 853 C C . ALA A 1 116 ? 15.695 2.647 -0.779 1.00 88.75 116 ALA A C 1
ATOM 855 O O . ALA A 1 116 ? 15.554 3.873 -0.832 1.00 88.75 116 ALA A O 1
ATOM 856 N N . CYS A 1 117 ? 14.709 1.825 -0.410 1.00 85.19 117 CYS A N 1
ATOM 857 C CA . CYS A 1 117 ? 13.440 2.337 0.095 1.00 85.19 117 CYS A CA 1
ATOM 858 C C . CYS A 1 117 ? 13.666 3.141 1.385 1.00 85.19 117 CYS A C 1
ATOM 860 O O . CYS A 1 117 ? 14.479 2.722 2.218 1.00 85.19 117 CYS A O 1
ATOM 862 N N . PRO A 1 118 ? 12.957 4.267 1.581 1.00 85.00 118 PRO A N 1
ATOM 863 C CA . PRO A 1 118 ? 13.042 5.026 2.820 1.00 85.00 118 PRO A CA 1
ATOM 864 C C . PRO A 1 118 ? 12.698 4.130 4.012 1.00 85.00 118 PRO A C 1
ATOM 866 O O . PRO A 1 118 ? 11.706 3.403 3.996 1.00 85.00 118 PRO A O 1
ATOM 869 N N . THR A 1 119 ? 13.526 4.166 5.053 1.00 76.50 119 THR A N 1
ATOM 870 C CA . THR A 1 119 ? 13.362 3.335 6.257 1.00 76.50 119 THR A CA 1
ATOM 871 C C . THR A 1 119 ? 12.435 3.962 7.299 1.00 76.50 119 THR A C 1
ATOM 873 O O . THR A 1 119 ? 12.111 3.335 8.308 1.00 76.50 119 THR A O 1
ATOM 876 N N . SER A 1 120 ? 12.004 5.206 7.099 1.00 67.00 120 SER A N 1
ATOM 877 C CA . SER A 1 120 ? 11.468 6.040 8.172 1.00 67.00 120 SER A CA 1
ATOM 878 C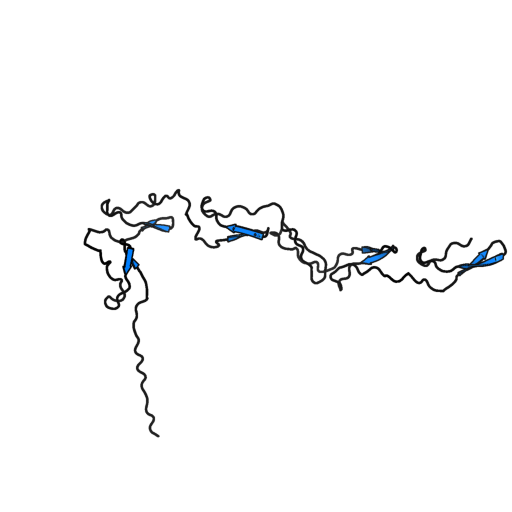 C . SER A 1 120 ? 9.948 5.972 8.299 1.00 67.00 120 SER A C 1
ATOM 880 O O . SER A 1 120 ? 9.280 6.983 8.160 1.00 67.00 120 SER A O 1
ATOM 882 N N . THR A 1 121 ? 9.426 4.810 8.690 1.00 77.19 121 THR A N 1
ATOM 883 C CA . THR A 1 121 ? 8.013 4.544 9.038 1.00 77.19 121 THR A CA 1
ATOM 884 C C . THR A 1 121 ? 7.089 4.266 7.854 1.00 77.19 121 THR A C 1
ATOM 886 O O . THR A 1 121 ? 7.105 4.941 6.830 1.00 77.19 121 THR A O 1
ATOM 889 N N . CYS A 1 122 ? 6.278 3.218 8.003 1.00 81.81 122 CYS A N 1
ATOM 890 C CA . CYS A 1 122 ? 5.164 2.959 7.104 1.00 81.81 122 CYS A CA 1
ATOM 891 C C . CYS A 1 122 ? 4.152 4.104 7.185 1.00 81.81 122 CYS A C 1
ATOM 893 O O . CYS A 1 122 ? 4.077 4.789 8.207 1.00 81.81 122 CYS A O 1
ATOM 895 N N . ALA A 1 123 ? 3.322 4.257 6.152 1.00 82.12 123 ALA A N 1
ATOM 896 C CA . ALA A 1 123 ? 2.148 5.111 6.259 1.00 82.12 123 ALA A CA 1
ATOM 897 C C . ALA A 1 123 ? 1.339 4.757 7.527 1.00 82.12 123 ALA A C 1
ATOM 899 O O . ALA A 1 123 ? 1.230 3.592 7.919 1.00 82.12 123 ALA A O 1
ATOM 900 N N . THR A 1 124 ? 0.826 5.784 8.206 1.00 86.56 124 THR A N 1
ATOM 901 C CA . THR A 1 124 ? 0.101 5.666 9.484 1.00 86.56 124 THR A CA 1
ATOM 902 C C . THR A 1 124 ? -1.381 5.329 9.293 1.00 86.56 124 THR A C 1
ATOM 904 O O . THR A 1 124 ? -2.188 5.482 10.212 1.00 86.56 124 THR A O 1
ATOM 907 N N . ASP A 1 125 ? -1.761 4.876 8.097 1.00 88.25 125 ASP A N 1
ATOM 908 C CA . ASP A 1 125 ? -3.107 4.418 7.804 1.00 88.25 125 ASP A CA 1
ATOM 909 C C . ASP A 1 125 ? -3.443 3.148 8.596 1.00 88.25 125 ASP A C 1
ATOM 911 O O . ASP A 1 125 ? -2.593 2.329 8.958 1.00 88.25 125 ASP A O 1
ATOM 915 N N . THR A 1 126 ? -4.731 3.012 8.903 1.00 92.38 126 THR A N 1
ATOM 916 C CA . THR A 1 126 ? -5.275 1.870 9.637 1.00 92.38 126 THR A CA 1
ATOM 917 C C . THR A 1 126 ? -6.343 1.197 8.793 1.00 92.38 126 THR A C 1
ATOM 919 O O . THR A 1 126 ? -7.188 1.873 8.206 1.00 92.38 126 THR A O 1
ATOM 922 N N . GLN A 1 127 ? -6.318 -0.131 8.740 1.00 92.19 127 GLN A N 1
ATOM 923 C CA . GLN A 1 127 ? -7.341 -0.931 8.081 1.00 92.19 127 GLN A CA 1
ATOM 924 C C . GLN A 1 127 ? -8.315 -1.457 9.134 1.00 92.19 127 GLN A C 1
ATOM 926 O O . GLN A 1 127 ? -7.914 -2.099 10.106 1.00 92.19 127 GLN A O 1
ATOM 931 N N . ALA A 1 128 ? -9.603 -1.173 8.937 1.00 88.12 128 ALA A N 1
ATOM 932 C CA . ALA A 1 128 ? -10.666 -1.761 9.738 1.00 88.12 128 ALA A CA 1
ATOM 933 C C . ALA A 1 128 ? -10.862 -3.231 9.349 1.00 88.12 128 ALA A C 1
ATOM 935 O O . ALA A 1 128 ? -10.854 -3.586 8.168 1.00 88.12 128 ALA A O 1
ATOM 936 N N . CYS A 1 129 ? -11.047 -4.081 10.349 1.00 84.88 129 CYS A N 1
ATOM 937 C CA . CYS A 1 129 ? -11.229 -5.515 10.168 1.00 84.88 129 CYS A CA 1
ATOM 938 C C . CYS A 1 129 ? -12.711 -5.907 10.150 1.00 84.88 129 CYS A C 1
ATOM 940 O O . CYS A 1 129 ? -13.522 -5.281 10.827 1.00 84.88 129 CYS A O 1
ATOM 942 N N . LEU A 1 130 ? -13.054 -6.982 9.424 1.00 81.25 130 LEU A N 1
ATOM 943 C CA . LEU A 1 130 ? -14.444 -7.445 9.251 1.00 81.25 130 LEU A CA 1
ATOM 944 C C . LEU A 1 130 ? -15.100 -7.911 10.559 1.00 81.25 130 LEU A C 1
ATOM 946 O O . LEU A 1 130 ? -16.290 -7.715 10.747 1.00 81.25 130 LEU A O 1
ATOM 950 N N . LEU A 1 131 ? -14.327 -8.552 11.439 1.00 75.19 131 LEU A N 1
ATOM 951 C CA . LEU A 1 131 ? -14.777 -8.928 12.785 1.00 75.19 131 LEU A CA 1
ATOM 952 C C . LEU A 1 131 ? -14.451 -7.858 13.817 1.00 75.19 131 LEU A C 1
ATOM 954 O O . LEU A 1 131 ? -14.930 -7.940 14.945 1.00 75.19 131 LEU A O 1
ATOM 958 N N . GLY A 1 132 ? -13.650 -6.864 13.428 1.00 72.50 132 GLY A N 1
ATOM 959 C CA . GLY A 1 132 ? -13.330 -5.745 14.278 1.00 72.50 132 GLY A CA 1
ATOM 960 C C . GLY A 1 132 ? -11.905 -5.417 14.614 1.00 72.50 132 GLY A C 1
ATOM 961 O O . GLY A 1 132 ? -10.988 -6.204 14.412 1.00 72.50 132 GLY A O 1
ATOM 962 N N . GLY A 1 133 ? -11.756 -4.228 15.192 1.00 80.31 133 GLY A N 1
ATOM 963 C CA . GLY A 1 133 ? -10.465 -3.632 15.487 1.00 80.31 133 GLY A CA 1
ATOM 964 C C . GLY A 1 133 ? -9.839 -2.961 14.266 1.00 80.31 133 GLY A C 1
ATOM 965 O O . GLY A 1 133 ? -10.438 -2.844 13.191 1.00 80.31 133 GLY A O 1
ATOM 966 N N . ARG A 1 134 ? -8.614 -2.478 14.465 1.00 87.06 134 ARG A N 1
ATOM 967 C CA . ARG A 1 134 ? -7.812 -1.816 13.441 1.00 87.06 134 ARG A CA 1
ATOM 968 C C . ARG A 1 134 ? -6.419 -2.415 13.438 1.00 87.06 134 ARG A C 1
ATOM 970 O O . ARG A 1 134 ? -5.819 -2.570 14.496 1.00 87.06 134 ARG A O 1
ATOM 977 N N . VAL A 1 135 ? -5.913 -2.709 12.251 1.00 90.94 135 VAL A N 1
ATOM 978 C CA . VAL A 1 135 ? -4.510 -3.072 12.042 1.00 90.94 135 VAL A CA 1
ATOM 979 C C . VAL A 1 135 ? -3.798 -1.897 11.383 1.00 90.94 135 VAL A C 1
ATOM 981 O O . VAL A 1 135 ? -4.376 -1.200 10.547 1.00 90.94 135 VAL A O 1
ATOM 984 N N . SER A 1 136 ? -2.559 -1.639 11.785 1.00 92.00 136 SER A N 1
ATOM 985 C CA . SER A 1 136 ? -1.672 -0.675 11.132 1.00 92.00 136 SER A CA 1
ATOM 986 C C . SER A 1 136 ? -0.679 -1.407 10.237 1.00 92.00 136 SER A C 1
ATOM 988 O O . SER A 1 136 ? -0.524 -2.630 10.315 1.00 92.00 136 SER A O 1
ATOM 990 N N . ARG A 1 137 ? 0.010 -0.662 9.377 1.00 88.81 137 ARG A N 1
ATOM 991 C CA . ARG A 1 137 ? 1.112 -1.212 8.590 1.00 88.81 137 ARG A CA 1
ATOM 992 C C . ARG A 1 137 ? 2.258 -1.658 9.493 1.00 88.81 137 ARG A C 1
ATOM 994 O O . ARG A 1 137 ? 2.630 -0.955 10.431 1.00 88.81 137 ARG A O 1
ATOM 1001 N N . ASN A 1 138 ? 2.836 -2.812 9.181 1.00 83.50 138 ASN A N 1
ATOM 1002 C CA . ASN A 1 138 ? 3.926 -3.405 9.942 1.00 83.50 138 ASN A CA 1
ATOM 1003 C C . ASN A 1 138 ? 5.242 -3.309 9.158 1.00 83.50 138 ASN A C 1
ATOM 1005 O O . ASN A 1 138 ? 5.396 -3.922 8.100 1.00 83.50 138 ASN A O 1
ATOM 1009 N N . ALA A 1 139 ? 6.216 -2.565 9.691 1.00 81.06 139 ALA A N 1
ATOM 1010 C CA . ALA A 1 139 ? 7.521 -2.375 9.054 1.00 81.06 139 ALA A CA 1
ATOM 1011 C C . ALA A 1 139 ? 8.284 -3.696 8.839 1.00 81.06 139 ALA A C 1
ATOM 1013 O O . ALA A 1 139 ? 8.966 -3.846 7.829 1.00 81.06 139 ALA A O 1
ATOM 1014 N N . ALA A 1 140 ? 8.105 -4.685 9.721 1.00 78.88 140 ALA A N 1
ATOM 1015 C CA . ALA A 1 140 ? 8.706 -6.012 9.574 1.00 78.88 140 ALA A CA 1
ATOM 1016 C C . ALA A 1 140 ? 8.058 -6.849 8.454 1.00 78.88 140 ALA A C 1
ATOM 1018 O O . ALA A 1 140 ? 8.618 -7.859 8.034 1.00 78.88 140 ALA A O 1
ATOM 1019 N N . ARG A 1 141 ? 6.883 -6.441 7.954 1.00 80.81 141 ARG A N 1
ATOM 1020 C CA . ARG A 1 141 ? 6.137 -7.123 6.885 1.00 80.81 141 ARG A CA 1
ATOM 1021 C C . ARG A 1 141 ? 6.041 -6.280 5.621 1.00 80.81 141 ARG A C 1
ATOM 1023 O O . ARG A 1 141 ? 5.009 -6.290 4.954 1.00 80.81 141 ARG A O 1
ATOM 1030 N N . ASN A 1 142 ? 7.096 -5.531 5.301 1.00 79.44 142 ASN A N 1
ATOM 1031 C CA . ASN A 1 142 ? 7.110 -4.635 4.144 1.00 79.44 142 ASN A CA 1
ATOM 1032 C C . ASN A 1 142 ? 5.898 -3.689 4.144 1.00 79.44 142 ASN A C 1
ATOM 1034 O O . ASN A 1 142 ? 5.286 -3.458 3.104 1.00 79.44 142 ASN A O 1
ATOM 1038 N N . CYS A 1 143 ? 5.546 -3.152 5.319 1.00 84.25 143 CYS A N 1
ATOM 1039 C CA . CYS A 1 143 ? 4.423 -2.234 5.514 1.00 84.25 143 CYS A CA 1
ATOM 1040 C C . CYS A 1 143 ? 3.074 -2.759 4.995 1.00 84.25 143 CYS A C 1
ATOM 1042 O O . CYS A 1 143 ? 2.151 -1.980 4.737 1.00 84.25 143 CYS A O 1
ATOM 1044 N N . ALA A 1 144 ? 2.931 -4.078 4.870 1.00 87.81 144 ALA A N 1
ATOM 1045 C CA . ALA A 1 144 ? 1.630 -4.711 4.780 1.00 87.81 144 ALA A CA 1
ATOM 1046 C C . ALA A 1 144 ? 0.889 -4.552 6.116 1.00 87.81 144 ALA A C 1
ATOM 1048 O O . ALA A 1 144 ? 1.510 -4.437 7.178 1.00 87.81 144 ALA A O 1
ATOM 1049 N N . PHE A 1 145 ? -0.441 -4.555 6.066 1.00 91.88 145 PHE A N 1
ATOM 1050 C CA . PHE A 1 145 ? -1.257 -4.658 7.270 1.00 91.88 145 PHE A CA 1
ATOM 1051 C C . PHE A 1 145 ? -1.055 -6.022 7.937 1.00 91.88 145 PHE A C 1
ATOM 1053 O O . PHE A 1 145 ? -0.916 -7.051 7.264 1.00 91.88 145 PHE A O 1
ATOM 1060 N N . ASP A 1 146 ? -1.050 -6.037 9.268 1.00 90.00 146 ASP A N 1
ATOM 1061 C CA . ASP A 1 146 ? -1.116 -7.291 10.012 1.00 90.00 146 ASP A CA 1
ATOM 1062 C C . ASP A 1 146 ? -2.441 -8.025 9.758 1.00 90.00 146 ASP A C 1
ATOM 1064 O O . ASP A 1 146 ? -3.428 -7.407 9.349 1.00 90.00 146 ASP A O 1
ATOM 1068 N N . PRO A 1 147 ? -2.483 -9.362 9.925 1.00 88.12 147 PRO A N 1
ATOM 1069 C CA . PRO A 1 147 ? -3.713 -10.100 9.707 1.00 88.12 147 PRO A CA 1
ATOM 1070 C C . PRO A 1 147 ? -4.736 -9.627 10.738 1.00 88.12 147 PRO A C 1
ATOM 1072 O O . PRO A 1 147 ? -4.409 -9.447 11.912 1.00 88.12 147 PRO A O 1
ATOM 1075 N N . CYS A 1 148 ? -5.980 -9.451 10.306 1.00 84.75 148 CYS A N 1
ATOM 1076 C CA . CYS A 1 148 ? -7.049 -9.119 11.231 1.00 84.75 148 CYS A CA 1
ATOM 1077 C C . CYS A 1 148 ? -7.176 -10.201 12.315 1.00 84.75 148 CYS A C 1
ATOM 1079 O O . CYS A 1 148 ? -7.171 -11.391 11.979 1.00 84.75 148 CYS A O 1
ATOM 1081 N N . PRO A 1 149 ? -7.302 -9.820 13.598 1.00 81.31 149 PRO A N 1
ATOM 1082 C CA . PRO A 1 149 ? -7.492 -10.789 14.662 1.00 81.31 149 PRO A CA 1
ATOM 1083 C C . PRO A 1 149 ? -8.801 -11.555 14.441 1.00 81.31 149 PRO A C 1
ATOM 1085 O O . PRO A 1 149 ? -9.831 -10.983 14.088 1.00 81.31 149 PRO A O 1
ATOM 1088 N N . THR A 1 150 ? -8.759 -12.871 14.645 1.00 83.25 150 THR A N 1
ATOM 1089 C CA . THR A 1 150 ? -9.929 -13.754 14.501 1.00 83.25 150 THR A CA 1
ATOM 1090 C C . THR A 1 150 ? -10.857 -13.709 15.715 1.00 83.25 150 THR A C 1
ATOM 1092 O O . THR A 1 150 ? -11.983 -14.189 15.652 1.00 83.25 150 THR A O 1
ATOM 1095 N N . THR A 1 151 ? -10.389 -13.136 16.823 1.00 83.00 151 THR A N 1
ATOM 1096 C CA . THR A 1 151 ? -11.127 -12.945 18.074 1.00 83.00 151 THR A CA 1
ATOM 1097 C C . THR A 1 151 ? -10.872 -11.537 18.592 1.00 83.00 151 THR A C 1
ATOM 1099 O O . THR A 1 151 ? -9.735 -11.066 18.535 1.00 83.00 151 THR A O 1
ATOM 1102 N N . CYS A 1 152 ? -11.893 -10.871 19.132 1.00 81.75 152 CYS A N 1
ATOM 1103 C CA . CYS A 1 152 ? -11.689 -9.586 19.797 1.00 81.75 152 CYS A CA 1
ATOM 1104 C C . CYS A 1 152 ? -10.746 -9.743 20.992 1.00 81.75 152 CYS A C 1
ATOM 1106 O O . CYS A 1 152 ? -10.735 -10.778 21.660 1.00 81.75 152 CYS A O 1
ATOM 1108 N N . THR A 1 153 ? -9.966 -8.705 21.282 1.00 83.44 153 THR A N 1
ATOM 1109 C CA . THR A 1 153 ? -9.228 -8.646 22.543 1.00 83.44 153 THR A CA 1
ATOM 1110 C C . THR A 1 153 ? -10.226 -8.592 23.705 1.00 83.44 153 THR A C 1
ATOM 1112 O O . THR A 1 153 ? -11.277 -7.959 23.597 1.00 83.44 153 THR A O 1
ATOM 1115 N N . ASN A 1 154 ? -9.906 -9.238 24.832 1.00 84.19 154 ASN A N 1
ATOM 1116 C CA . ASN A 1 154 ? -10.736 -9.239 26.051 1.00 84.19 154 ASN A CA 1
ATOM 1117 C C . ASN A 1 154 ? -10.655 -7.903 26.819 1.00 84.19 154 ASN A C 1
ATOM 1119 O O . ASN A 1 154 ? -10.711 -7.867 28.046 1.00 84.19 154 ASN A O 1
ATOM 1123 N N . GLU A 1 155 ? -10.458 -6.801 26.100 1.00 87.62 155 GLU A N 1
ATOM 1124 C CA . GLU A 1 155 ? -10.387 -5.468 26.674 1.00 87.62 155 GLU A CA 1
ATOM 1125 C C . GLU A 1 155 ? -11.767 -5.031 27.154 1.00 87.62 155 GLU A C 1
ATOM 1127 O O . GLU A 1 155 ? -12.793 -5.270 26.508 1.00 87.62 155 GLU A O 1
ATOM 1132 N N . THR A 1 156 ? -11.771 -4.336 28.284 1.00 93.19 156 THR A N 1
ATOM 1133 C CA . THR A 1 156 ? -12.968 -3.763 28.880 1.00 93.19 156 THR A CA 1
ATOM 1134 C C . THR A 1 156 ? -12.811 -2.257 29.033 1.00 93.19 156 THR A C 1
ATOM 1136 O O . THR A 1 156 ? -11.744 -1.792 29.429 1.00 93.19 156 THR A O 1
ATOM 1139 N N . SER A 1 157 ? -13.873 -1.501 28.770 1.00 93.44 157 SER A N 1
ATOM 1140 C CA . SER A 1 157 ? -13.930 -0.054 28.981 1.00 93.44 157 SER A CA 1
ATOM 1141 C C . SER A 1 157 ? -14.927 0.278 30.086 1.00 93.44 157 SER A C 1
ATOM 1143 O O . SER A 1 157 ? -15.996 -0.328 30.167 1.00 93.44 157 SER A O 1
ATOM 1145 N N . MET A 1 158 ? -14.570 1.226 30.953 1.00 93.50 158 MET A N 1
ATOM 1146 C CA . MET A 1 158 ? -15.431 1.695 32.036 1.00 93.50 158 MET A CA 1
ATOM 1147 C C . MET A 1 158 ? -16.222 2.924 31.580 1.00 93.50 158 MET A C 1
ATOM 1149 O O . MET A 1 158 ? -15.663 3.929 31.148 1.00 93.50 158 MET A O 1
ATOM 1153 N N . CYS A 1 159 ? -17.537 2.836 31.689 1.00 91.19 159 CYS A N 1
ATOM 1154 C CA . CYS A 1 159 ? -18.486 3.898 31.408 1.00 91.19 159 CYS A CA 1
ATOM 1155 C C . CYS A 1 159 ? -18.511 4.951 32.522 1.00 91.19 159 CYS A C 1
ATOM 1157 O O . CYS A 1 159 ? -18.160 4.673 33.668 1.00 91.19 159 CYS A O 1
ATOM 1159 N N . ALA A 1 160 ? -19.023 6.149 32.218 1.00 87.44 160 ALA A N 1
ATOM 1160 C CA . ALA A 1 160 ? -19.151 7.241 33.193 1.00 87.44 160 ALA A CA 1
ATOM 1161 C C . ALA A 1 160 ? -20.037 6.887 34.408 1.00 87.44 160 ALA A C 1
ATOM 1163 O O . ALA A 1 160 ? -19.860 7.444 35.486 1.00 87.44 160 ALA A O 1
ATOM 1164 N N . ASN A 1 161 ? -20.964 5.938 34.254 1.00 80.06 161 ASN A N 1
ATOM 1165 C CA . ASN A 1 161 ? -21.800 5.401 35.335 1.00 80.06 161 ASN A CA 1
ATOM 1166 C C . ASN A 1 161 ? -21.155 4.216 36.088 1.00 80.06 161 ASN A C 1
ATOM 1168 O O . ASN A 1 161 ? -21.833 3.544 36.864 1.00 80.06 161 ASN A O 1
ATOM 1172 N N . GLY A 1 162 ? -19.875 3.920 35.835 1.00 85.12 162 GLY A N 1
ATOM 1173 C CA . GLY A 1 162 ? -19.128 2.825 36.457 1.00 85.12 162 GLY A CA 1
ATOM 1174 C C . GLY A 1 162 ? -19.419 1.432 35.887 1.00 85.12 162 GLY A C 1
ATOM 1175 O O . GLY A 1 162 ? -18.840 0.454 36.357 1.00 85.12 162 GLY A O 1
ATOM 1176 N N . LEU A 1 163 ? -20.299 1.306 34.885 1.00 85.00 163 LEU A N 1
ATOM 1177 C CA . LEU A 1 163 ? -20.493 0.041 34.173 1.00 85.00 163 LEU A CA 1
ATOM 1178 C C . LEU A 1 163 ? -19.273 -0.306 33.327 1.00 85.00 163 LEU A C 1
ATOM 1180 O O . LEU A 1 163 ? -18.550 0.573 32.877 1.00 85.00 163 LEU A O 1
ATOM 1184 N N . VAL A 1 164 ? -19.069 -1.595 33.083 1.00 90.50 164 VAL A N 1
ATOM 1185 C CA . VAL A 1 164 ? -17.976 -2.091 32.251 1.00 90.50 164 VAL A CA 1
ATOM 1186 C C . VAL A 1 164 ? -18.567 -2.700 30.985 1.00 90.50 164 VAL A C 1
ATOM 1188 O O . VAL A 1 164 ? -19.447 -3.554 31.068 1.00 90.50 164 VAL A O 1
ATOM 1191 N N . VAL A 1 165 ? -18.092 -2.255 29.825 1.00 93.81 165 VAL A N 1
ATOM 1192 C CA . VAL A 1 165 ? -18.442 -2.806 28.510 1.00 93.81 165 VAL A CA 1
ATOM 1193 C C . VAL A 1 165 ? -17.233 -3.526 27.922 1.00 93.81 165 VAL A C 1
ATOM 1195 O O . VAL A 1 165 ? -16.095 -3.108 28.125 1.00 93.81 165 VAL A O 1
ATOM 1198 N N . ALA A 1 166 ? -17.467 -4.619 27.204 1.00 91.69 166 ALA A N 1
ATOM 1199 C CA . ALA A 1 166 ? -16.427 -5.369 26.506 1.00 91.69 166 ALA A CA 1
ATOM 1200 C C . ALA A 1 166 ? -16.499 -5.104 24.997 1.00 91.69 166 ALA A C 1
ATOM 1202 O O . ALA A 1 166 ? -17.483 -4.552 24.496 1.00 91.69 166 ALA A O 1
ATOM 1203 N N . ARG A 1 167 ? -15.451 -5.495 24.269 1.00 86.44 167 ARG A N 1
ATOM 1204 C CA . ARG A 1 167 ? -15.483 -5.502 22.803 1.00 86.44 167 ARG A CA 1
ATOM 1205 C C . ARG A 1 167 ? -16.515 -6.506 22.297 1.00 86.44 167 ARG A C 1
ATOM 1207 O O . ARG A 1 167 ? -16.537 -7.655 22.733 1.00 86.44 167 ARG A O 1
ATOM 1214 N N . ASN A 1 168 ? -17.331 -6.087 21.339 1.00 82.94 168 ASN A N 1
ATOM 1215 C CA . ASN A 1 168 ? -18.391 -6.908 20.774 1.00 82.94 168 ASN A CA 1
ATOM 1216 C C . ASN A 1 168 ? -18.033 -7.346 19.346 1.00 82.94 168 ASN A C 1
ATOM 1218 O O . ASN A 1 168 ? -17.939 -6.522 18.437 1.00 82.94 168 ASN A O 1
ATOM 1222 N N . ALA A 1 169 ? -17.876 -8.654 19.129 1.00 81.06 169 ALA A N 1
ATOM 1223 C CA . ALA A 1 169 ? -17.557 -9.218 17.814 1.00 81.06 169 ALA A CA 1
ATOM 1224 C C . ALA A 1 169 ? -18.624 -8.915 16.746 1.00 81.06 169 ALA A C 1
ATOM 1226 O O . ALA A 1 169 ? -18.294 -8.780 15.572 1.00 81.06 169 ALA A O 1
ATOM 1227 N N . ALA A 1 170 ? -19.890 -8.740 17.139 1.00 79.94 170 ALA A N 1
ATOM 1228 C CA . ALA A 1 170 ? -20.963 -8.346 16.226 1.00 79.94 170 ALA A CA 1
ATOM 1229 C C . ALA A 1 170 ? -20.894 -6.861 15.820 1.00 79.94 170 ALA A C 1
ATOM 1231 O O . ALA A 1 170 ? -21.572 -6.445 14.884 1.00 79.94 170 ALA A O 1
ATOM 1232 N N . ARG A 1 171 ? -20.088 -6.054 16.520 1.00 80.75 171 ARG A N 1
ATOM 1233 C CA . ARG A 1 171 ? -19.903 -4.620 16.268 1.00 80.75 171 ARG A CA 1
ATOM 1234 C C . ARG A 1 171 ? -18.475 -4.293 15.864 1.00 80.75 171 ARG A C 1
ATOM 1236 O O . ARG A 1 171 ? -17.927 -3.292 16.310 1.00 80.75 171 ARG A O 1
ATOM 1243 N N . ASN A 1 172 ? -17.850 -5.136 15.050 1.00 78.12 172 ASN A N 1
ATOM 1244 C CA . ASN A 1 172 ? -16.471 -4.918 14.629 1.00 78.12 172 ASN A CA 1
ATOM 1245 C C . ASN A 1 172 ? -15.539 -4.680 15.836 1.00 78.12 172 ASN A C 1
ATOM 1247 O O . ASN A 1 172 ? -14.692 -3.783 15.813 1.00 78.12 172 ASN A O 1
ATOM 1251 N N . CYS A 1 173 ? -15.648 -5.522 16.871 1.00 82.81 173 CYS A N 1
ATOM 1252 C CA . CYS A 1 173 ? -14.879 -5.443 18.117 1.00 82.81 173 CYS A CA 1
ATOM 1253 C C . CYS A 1 173 ? -14.852 -4.042 18.749 1.00 82.81 173 CYS A C 1
ATOM 1255 O O . CYS A 1 173 ? -13.975 -3.771 19.569 1.00 82.81 173 CYS A O 1
ATOM 1257 N N . ASP A 1 174 ? -15.775 -3.148 18.402 1.00 87.12 174 ASP A N 1
ATOM 1258 C CA . ASP A 1 174 ? -15.964 -1.909 19.137 1.00 87.12 174 ASP A CA 1
ATOM 1259 C C . ASP A 1 174 ? -16.596 -2.223 20.494 1.00 87.12 174 ASP A C 1
ATOM 1261 O O . ASP A 1 174 ? -17.237 -3.263 20.690 1.00 87.12 174 ASP A O 1
ATOM 1265 N N . PHE A 1 175 ? -16.390 -1.325 21.455 1.00 91.56 175 PHE A N 1
ATOM 1266 C CA . PHE A 1 175 ? -17.094 -1.404 22.727 1.00 91.56 175 PHE A CA 1
ATOM 1267 C C . PHE A 1 175 ? -18.595 -1.219 22.500 1.00 91.56 175 PHE A C 1
ATOM 1269 O O . PHE A 1 175 ? -19.017 -0.354 21.723 1.00 91.56 175 PHE A O 1
ATOM 1276 N N . ASP A 1 176 ? -19.406 -2.006 23.204 1.00 90.75 176 ASP A N 1
ATOM 1277 C CA . ASP A 1 176 ? -20.836 -1.732 23.269 1.00 90.75 176 ASP A CA 1
ATOM 1278 C C . ASP A 1 176 ? -21.087 -0.327 23.848 1.00 90.75 176 ASP A C 1
ATOM 1280 O O . ASP A 1 176 ? -20.334 0.141 24.709 1.00 90.75 176 ASP A O 1
ATOM 1284 N N . PRO A 1 177 ? -22.130 0.384 23.380 1.00 91.31 177 PRO A N 1
ATOM 1285 C CA . PRO A 1 177 ? -22.479 1.688 23.907 1.00 91.31 177 PRO A CA 1
ATOM 1286 C C . PRO A 1 177 ? -22.774 1.554 25.394 1.00 91.31 177 PRO A C 1
ATOM 1288 O O . PRO A 1 177 ? -23.460 0.626 25.827 1.00 91.31 177 PRO A O 1
ATOM 1291 N N . CYS A 1 178 ? -22.269 2.508 26.170 1.00 90.38 178 CYS A N 1
ATOM 1292 C CA . CYS A 1 178 ? -22.540 2.552 27.593 1.00 90.38 178 CYS A CA 1
ATOM 1293 C C . CYS A 1 178 ? -24.055 2.559 27.834 1.00 90.38 178 CYS A C 1
ATOM 1295 O O . CYS A 1 178 ? -24.747 3.400 27.250 1.00 90.38 178 CYS A O 1
ATOM 1297 N N . PRO A 1 179 ? -24.581 1.653 28.678 1.00 87.88 179 PRO A N 1
ATOM 1298 C CA . PRO A 1 179 ? -26.002 1.618 28.978 1.00 87.88 179 PRO A CA 1
ATOM 1299 C C . PRO A 1 179 ? -26.452 2.980 29.503 1.00 87.88 179 PRO A C 1
ATOM 1301 O O . PRO A 1 179 ? -25.918 3.476 30.496 1.00 87.88 179 PRO A O 1
ATOM 1304 N N . THR A 1 180 ? -27.408 3.591 28.804 1.00 83.88 180 THR A N 1
ATOM 1305 C CA . THR A 1 180 ? -27.955 4.914 29.136 1.00 83.88 180 THR A CA 1
ATOM 1306 C C . THR A 1 180 ? -29.074 4.840 30.161 1.00 83.88 180 THR A C 1
ATOM 1308 O O . THR A 1 180 ? -29.423 5.855 30.758 1.00 83.88 180 THR A O 1
ATOM 1311 N N . HIS A 1 181 ? -29.640 3.653 30.382 1.00 72.94 181 HIS A N 1
ATOM 1312 C CA . HIS A 1 181 ? -30.637 3.473 31.419 1.00 72.94 181 HIS A CA 1
ATOM 1313 C C . HIS A 1 181 ? -29.972 3.655 32.781 1.00 72.94 181 HIS A C 1
ATOM 1315 O O . HIS A 1 181 ? -29.083 2.887 33.163 1.00 72.94 181 HIS A O 1
ATOM 1321 N N . GLU A 1 182 ? -30.421 4.682 33.507 1.00 67.12 182 GLU A N 1
ATOM 1322 C CA . GLU A 1 182 ? -30.258 4.757 34.953 1.00 67.12 182 GLU A CA 1
ATOM 1323 C C . GLU A 1 182 ? -30.591 3.376 35.506 1.00 67.12 182 GLU A C 1
ATOM 1325 O O . GLU A 1 182 ? -31.645 2.816 35.190 1.00 67.12 182 GLU A O 1
ATOM 1330 N N . ARG A 1 183 ? -29.658 2.781 36.255 1.00 68.44 183 ARG A N 1
ATOM 1331 C CA . ARG A 1 183 ? -29.906 1.505 36.921 1.00 68.44 183 ARG A CA 1
ATOM 1332 C C . ARG A 1 183 ? -31.141 1.683 37.793 1.00 68.44 183 ARG A C 1
ATOM 1334 O O . ARG A 1 183 ? -31.060 2.238 38.885 1.00 68.44 183 ARG A O 1
ATOM 1341 N N . THR A 1 184 ? -32.282 1.223 37.302 1.00 78.06 184 THR A N 1
ATOM 1342 C CA . THR A 1 184 ? -33.489 1.102 38.099 1.00 78.06 184 THR A CA 1
ATOM 1343 C C . THR A 1 184 ? -33.246 -0.086 39.004 1.00 78.06 184 THR A C 1
ATOM 1345 O O . THR A 1 184 ? -33.258 -1.242 38.586 1.00 78.06 184 THR A O 1
ATOM 1348 N N . CYS A 1 185 ? -32.901 0.212 40.252 1.00 84.75 185 CYS A N 1
ATOM 1349 C CA . CYS A 1 185 ? -32.832 -0.820 41.262 1.00 84.75 185 CYS A CA 1
ATOM 1350 C C . CYS A 1 185 ? -34.233 -1.389 41.491 1.00 84.75 185 CYS A C 1
ATOM 1352 O O . CYS A 1 185 ? -35.245 -0.749 41.191 1.00 84.75 185 CYS A O 1
ATOM 1354 N N . SER A 1 186 ? -34.293 -2.611 42.010 1.00 85.25 186 SER A N 1
ATOM 1355 C CA . SER A 1 186 ? -35.571 -3.233 42.318 1.00 85.25 186 SER A CA 1
ATOM 1356 C C . SER A 1 186 ? -36.347 -2.355 43.302 1.00 85.25 186 SER A C 1
ATOM 1358 O O . SER A 1 186 ? -35.774 -1.822 44.252 1.00 85.25 186 SER A O 1
ATOM 1360 N N . SER A 1 187 ? -37.663 -2.240 43.121 1.00 89.38 187 SER A N 1
ATOM 1361 C CA . SER A 1 187 ? -38.542 -1.493 44.032 1.00 89.38 187 SER A CA 1
ATOM 1362 C C . SER A 1 187 ? -38.742 -2.190 45.387 1.00 89.38 187 SER A C 1
ATOM 1364 O O . SER A 1 187 ? -39.608 -1.800 46.172 1.00 89.38 187 SER A O 1
ATOM 1366 N N . VAL A 1 188 ? -37.981 -3.253 45.663 1.00 93.25 188 VAL A N 1
ATOM 1367 C CA . VAL A 1 188 ? -37.992 -3.971 46.936 1.00 93.25 188 VAL A CA 1
ATOM 1368 C C . VAL A 1 188 ? -37.397 -3.079 48.025 1.00 93.25 188 VAL A C 1
ATOM 1370 O O . VAL A 1 188 ? -36.350 -2.454 47.858 1.00 93.25 188 VAL A O 1
ATOM 1373 N N . VAL A 1 189 ? -38.083 -3.033 49.165 1.00 95.31 189 VAL A N 1
ATOM 1374 C CA . VAL A 1 189 ? -37.665 -2.280 50.349 1.00 95.31 189 VAL A CA 1
ATOM 1375 C C . VAL A 1 189 ? -37.153 -3.218 51.440 1.00 95.31 189 VAL A C 1
ATOM 1377 O O . VAL A 1 189 ? -37.719 -4.287 51.674 1.00 95.31 189 VAL A O 1
ATOM 1380 N N . LYS A 1 190 ? -36.105 -2.805 52.159 1.00 96.38 190 LYS A N 1
ATOM 1381 C CA . LYS A 1 190 ? -35.575 -3.511 53.335 1.00 96.38 190 LYS A CA 1
ATOM 1382 C C . LYS A 1 190 ? -36.031 -2.823 54.614 1.00 96.38 190 LYS A C 1
ATOM 1384 O O . LYS A 1 190 ? -35.848 -1.618 54.781 1.00 96.38 190 LYS A O 1
ATOM 1389 N N . ARG A 1 191 ? -36.589 -3.598 55.545 1.00 96.62 191 ARG A N 1
ATOM 1390 C CA . ARG A 1 191 ? -36.975 -3.106 56.872 1.00 96.62 191 ARG A CA 1
ATOM 1391 C C . ARG A 1 191 ? -35.748 -2.947 57.771 1.00 96.62 191 ARG A C 1
ATOM 1393 O O . ARG A 1 191 ? -34.964 -3.881 57.913 1.00 96.62 191 ARG A O 1
ATOM 1400 N N . CYS A 1 192 ? -35.638 -1.797 58.421 1.00 95.69 192 CYS A N 1
ATOM 1401 C CA . CYS A 1 192 ? -34.606 -1.454 59.390 1.00 95.69 192 CYS A CA 1
ATOM 1402 C C . CYS A 1 192 ? -35.256 -1.024 60.714 1.00 95.69 192 CYS A C 1
ATOM 1404 O O . CYS A 1 192 ? -36.184 -0.214 60.691 1.00 95.69 192 CYS A O 1
ATOM 1406 N N . THR A 1 193 ? -34.791 -1.538 61.854 1.00 96.75 193 THR A N 1
ATOM 1407 C CA . THR A 1 193 ? -35.315 -1.164 63.183 1.00 96.75 193 THR A CA 1
ATOM 1408 C C . THR A 1 193 ? -34.258 -0.366 63.933 1.00 96.75 193 THR A C 1
ATOM 1410 O O . THR A 1 193 ? -33.156 -0.861 64.143 1.00 96.75 193 THR A O 1
ATOM 1413 N N . LEU A 1 194 ? -34.600 0.862 64.314 1.00 94.56 194 LEU A N 1
ATOM 1414 C CA . LEU A 1 194 ? -33.728 1.789 65.035 1.00 94.56 194 LEU A CA 1
ATOM 1415 C C . LEU A 1 194 ? -33.657 1.427 66.530 1.00 94.56 194 LEU A C 1
ATOM 1417 O O . LEU A 1 194 ? -34.623 0.867 67.056 1.00 94.56 194 LEU A O 1
ATOM 1421 N N . PRO A 1 195 ? -32.608 1.851 67.263 1.00 94.75 195 PRO A N 1
ATOM 1422 C CA . PRO A 1 195 ? -32.525 1.678 68.720 1.00 94.75 195 PRO A CA 1
ATOM 1423 C C 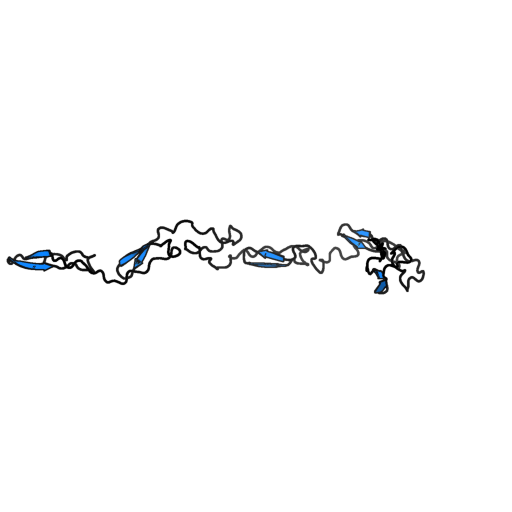. PRO A 1 195 ? -33.709 2.281 69.493 1.00 94.75 195 PRO A C 1
ATOM 1425 O O . PRO A 1 195 ? -34.053 1.817 70.573 1.00 94.75 195 PRO A O 1
ATOM 1428 N N . SER A 1 196 ? -34.377 3.287 68.919 1.00 94.19 196 SER A N 1
ATOM 1429 C CA . SER A 1 196 ? -35.603 3.892 69.461 1.00 94.19 196 SER A CA 1
ATOM 1430 C C . SER A 1 196 ? -36.864 3.026 69.304 1.00 94.19 196 SER A C 1
ATOM 1432 O O . SER A 1 196 ? -37.950 3.462 69.675 1.00 94.19 196 SER A O 1
ATOM 1434 N N . GLY A 1 197 ? -36.762 1.844 68.688 1.00 94.50 197 GLY A N 1
ATOM 1435 C CA . GLY A 1 197 ? -37.894 0.979 68.339 1.00 94.50 197 GLY A CA 1
ATOM 1436 C C . GLY A 1 197 ? -38.642 1.397 67.065 1.00 94.50 197 GLY A C 1
ATOM 1437 O O . GLY A 1 197 ? -39.549 0.695 66.621 1.00 94.50 197 GLY A O 1
ATOM 1438 N N . ARG A 1 198 ? -38.268 2.517 66.432 1.00 96.31 198 ARG A N 1
ATOM 1439 C CA . ARG A 1 198 ? -38.886 2.985 65.181 1.00 96.31 198 ARG A CA 1
ATOM 1440 C C . ARG A 1 198 ? -38.428 2.150 63.985 1.00 96.31 198 ARG A C 1
ATOM 1442 O O . ARG A 1 198 ? -37.273 1.745 63.900 1.00 96.31 198 ARG A O 1
ATOM 1449 N N . THR A 1 199 ? -39.317 1.944 63.018 1.00 96.31 199 THR A N 1
ATOM 1450 C CA . THR A 1 199 ? -38.992 1.267 61.754 1.00 96.31 199 THR A CA 1
ATOM 1451 C C . THR A 1 199 ? -38.700 2.279 60.642 1.00 96.31 199 THR A C 1
ATOM 1453 O O . THR A 1 199 ? -39.447 3.241 60.470 1.00 96.31 199 THR A O 1
ATOM 1456 N N . LYS A 1 200 ? -37.644 2.040 59.858 1.00 96.12 200 LYS A N 1
ATOM 1457 C CA . LYS A 1 200 ? -37.318 2.749 58.613 1.00 96.12 200 LYS A CA 1
ATOM 1458 C C . LYS A 1 200 ? -37.259 1.743 57.463 1.00 96.12 200 LYS A C 1
ATOM 1460 O O . LYS A 1 200 ? -36.707 0.657 57.618 1.00 96.12 200 LYS A O 1
ATOM 1465 N N . TRP A 1 201 ? -37.818 2.096 56.312 1.00 96.00 201 TRP A N 1
ATOM 1466 C CA . TRP A 1 201 ? -37.720 1.294 55.093 1.00 96.00 201 TRP A CA 1
ATOM 1467 C C . TRP A 1 201 ? -36.622 1.877 54.212 1.00 96.00 201 TRP A C 1
ATOM 1469 O O . TRP A 1 201 ? -36.620 3.075 53.939 1.00 96.00 201 TRP A O 1
ATOM 1479 N N . LEU A 1 202 ? -35.662 1.045 53.825 1.00 95.94 202 LEU A N 1
ATOM 1480 C CA . LEU A 1 202 ? -34.552 1.419 52.957 1.00 95.94 202 LEU A CA 1
ATOM 1481 C C . LEU A 1 202 ? -34.863 0.947 51.540 1.00 95.94 202 LEU A C 1
ATOM 1483 O O . LEU A 1 202 ? -35.308 -0.186 51.356 1.00 95.94 202 LEU A O 1
ATOM 1487 N N . GLN A 1 203 ? -34.618 1.802 50.555 1.00 94.88 203 GLN A N 1
ATOM 1488 C CA . GLN A 1 203 ? -34.622 1.430 49.142 1.00 94.88 203 GLN A CA 1
ATOM 1489 C C . GLN A 1 203 ? -33.195 1.107 48.697 1.00 94.88 203 GLN A C 1
ATOM 1491 O O . GLN A 1 203 ? -32.227 1.526 49.334 1.00 94.88 203 GLN A O 1
ATOM 1496 N N . GLN A 1 204 ? -33.067 0.314 47.638 1.00 93.69 204 GLN A N 1
ATOM 1497 C CA . GLN A 1 204 ? -31.781 0.099 46.985 1.00 93.69 204 GLN A CA 1
ATOM 1498 C C . GLN A 1 204 ? -31.323 1.395 46.308 1.00 93.69 204 GLN A C 1
ATOM 1500 O O . GLN A 1 204 ? -32.121 2.053 45.643 1.00 93.69 204 GLN A O 1
ATOM 1505 N N . GLU A 1 205 ? -30.044 1.741 46.446 1.00 88.94 205 GLU A N 1
ATOM 1506 C CA . GLU A 1 205 ? -29.488 2.952 45.839 1.00 88.94 205 GLU A CA 1
ATOM 1507 C C . GLU A 1 205 ? -28.605 2.606 44.627 1.00 88.94 205 GLU A C 1
ATOM 1509 O O . GLU A 1 205 ? -27.704 1.764 44.744 1.00 88.94 205 GLU A O 1
ATOM 1514 N N . PRO A 1 206 ? -28.797 3.254 43.460 1.00 81.69 206 PRO A N 1
ATOM 1515 C CA . PRO A 1 206 ? -27.953 3.028 42.282 1.00 81.69 206 PRO A CA 1
ATOM 1516 C C . PRO A 1 206 ? -26.466 3.309 42.538 1.00 81.69 206 PRO A C 1
ATOM 1518 O O . PRO A 1 206 ? -25.606 2.582 42.037 1.00 81.69 206 PRO A O 1
ATOM 1521 N N . SER A 1 207 ? -26.172 4.311 43.375 1.00 82.81 207 SER A N 1
ATOM 1522 C CA . SER A 1 207 ? -24.827 4.677 43.846 1.00 82.81 207 SER A CA 1
ATOM 1523 C C . SER A 1 207 ? -24.142 3.562 44.642 1.00 82.81 207 SER A C 1
ATOM 1525 O O . SER A 1 207 ? -22.918 3.480 44.653 1.00 82.81 207 SER A O 1
ATOM 1527 N N . LEU A 1 208 ? -24.917 2.670 45.265 1.00 86.44 208 LEU A N 1
ATOM 1528 C CA . LEU A 1 208 ? -24.435 1.521 46.032 1.00 86.44 208 LEU A CA 1
ATOM 1529 C C . LEU A 1 208 ? -24.521 0.215 45.232 1.00 86.44 208 LEU A C 1
ATOM 1531 O O . LEU A 1 208 ? -24.671 -0.861 45.812 1.00 86.44 208 LEU A O 1
ATOM 1535 N N . ASN A 1 209 ? -24.468 0.283 43.897 1.00 82.88 209 ASN A N 1
ATOM 1536 C CA . ASN A 1 209 ? -24.624 -0.884 43.023 1.00 82.88 209 ASN A CA 1
ATOM 1537 C C . ASN A 1 209 ? -25.942 -1.641 43.302 1.00 82.88 209 ASN A C 1
ATOM 1539 O O . ASN A 1 209 ? -25.963 -2.868 43.357 1.00 82.88 209 ASN A O 1
ATOM 1543 N N . CYS A 1 210 ? -27.027 -0.895 43.543 1.00 87.81 210 CYS A N 1
ATOM 1544 C CA . CYS A 1 210 ? -28.325 -1.417 43.982 1.00 87.81 210 CYS A CA 1
ATOM 1545 C C . CYS A 1 210 ? -28.291 -2.208 45.300 1.00 87.81 210 CYS A C 1
ATOM 1547 O O . CYS A 1 210 ? -29.131 -3.075 45.547 1.00 87.81 210 CYS A O 1
ATOM 1549 N N . SER A 1 211 ? -27.349 -1.881 46.182 1.00 92.38 211 SER A N 1
ATOM 1550 C CA . SER A 1 211 ? -27.354 -2.341 47.570 1.00 92.38 211 SER A CA 1
ATOM 1551 C C . SER A 1 211 ? -28.179 -1.400 48.450 1.00 92.38 211 SER A C 1
ATOM 1553 O O . SER A 1 211 ? -28.454 -0.255 48.085 1.00 92.38 211 SER A O 1
ATOM 1555 N N . TYR A 1 212 ? -28.585 -1.884 49.624 1.00 94.94 212 TYR A N 1
ATOM 1556 C CA . TYR A 1 212 ? -29.225 -1.040 50.633 1.00 94.94 212 TYR A CA 1
ATOM 1557 C C . TYR A 1 212 ? -28.166 -0.230 51.395 1.00 94.94 212 TYR A C 1
ATOM 1559 O O . TYR A 1 212 ? -27.124 -0.799 51.735 1.00 94.94 212 TYR A O 1
ATOM 1567 N N . PRO A 1 213 ? -28.435 1.042 51.730 1.00 95.25 213 PRO A N 1
ATOM 1568 C CA . PRO A 1 213 ? -27.587 1.804 52.637 1.00 95.25 213 PRO A CA 1
ATOM 1569 C C . PRO A 1 213 ? -27.539 1.157 54.030 1.00 95.25 213 PRO A C 1
ATOM 1571 O O . PRO A 1 213 ? -28.393 0.344 54.403 1.00 95.25 213 PRO A O 1
ATOM 1574 N N . SER A 1 214 ? -26.531 1.528 54.817 1.00 94.50 214 SER A N 1
ATOM 1575 C CA . SER A 1 214 ? -26.393 1.091 56.208 1.00 94.50 214 SER A CA 1
ATOM 1576 C C . SER A 1 214 ? -27.606 1.520 57.036 1.00 94.50 214 SER A C 1
ATOM 1578 O O . SER A 1 214 ? -28.100 2.640 56.898 1.00 94.50 214 SER A O 1
ATOM 1580 N N . CYS A 1 215 ? -28.078 0.639 57.920 1.00 92.81 215 CYS A N 1
ATOM 1581 C CA . CYS A 1 215 ? -29.064 1.008 58.932 1.00 92.81 215 CYS A CA 1
ATOM 1582 C C . CYS A 1 215 ? -28.450 2.040 59.894 1.00 92.81 215 CYS A C 1
ATOM 1584 O O . CYS A 1 215 ? -27.412 1.723 60.477 1.00 92.81 215 CYS A O 1
ATOM 1586 N N . PRO A 1 216 ? -29.043 3.237 60.040 1.00 87.50 216 PRO A N 1
ATOM 1587 C CA . PRO A 1 216 ? -28.619 4.210 61.042 1.00 87.50 216 PRO A CA 1
ATOM 1588 C C . PRO A 1 216 ? -29.019 3.795 62.463 1.00 87.50 216 PRO A C 1
ATOM 1590 O O . PRO A 1 216 ? -29.931 2.946 62.608 1.00 87.50 216 PRO A O 1
#

Sequence (216 aa):
MRRVLLSLVVVAVHGCYEDLRICLDGSTVTRDMSRNCSFRPCPNASEVPGCADDGYKCPNGVVVGRDPSNNCTRLRCDGTSADSPPSTCTEMPAQLVCPTGDVLTRDPAANCTFRACPTSTCATDTQACLLGGRVSRNAARNCAFDPCPTTCTNETSMCANGLVVARNAARNCDFDPCPTHERTCSSVVKRCTLPSGRTKWLQQEPSLNCSYPSCP

Foldseek 3Di:
DDDDDDDDDDDDDDDAPFDWDQDPVRDIWFFDVVVVRDTDDDPPVPPPVDAPQPWDQDPVRDTWFFDSVPVRHTDDPVVVVPVQQDPDDPDPPQWDQALQRDIFGQDSNVNRDTDDDDLDDHPQDWDQDPQADTFFQDSVVRRDTDDDDPDADQDWDADPLRDIWFQDSVVRRDTDPDDPDQPPADQDWDWAADPVRDIDTFFQDSVNVRDTDDRD

Organism: Saprolegnia diclina (strain VS20) (NCBI:txid1156394)

Secondary structure (DSSP, 8-state):
--------------PPP--EEE-TTS-EEEEEGGGTTEEPPPTT-----PPP---EE-TTS-EE-EEGGGTTEEPPTTTTTTTSPPSS--SSPSEEE-TTS-EEEPBGGGTTBPPPPP-S-----EEEPSSS-EEEEEGGGTTEEPPPPSS----EEE-TTS-EEEEEGGGTTEEPPPP-S-----S-EEEEE-TTS-EEEEEPBGGGTTBPPPP-

Radius of gyration: 43.58 Å; chains: 1; bounding box: 78×41×130 Å

pLDDT: mean 83.09, std 10.85, range [45.5, 96.75]